Protein AF-A0AAU9JLK5-F1 (afdb_monomer_lite)

Secondary structure (DSSP, 8-state):
----------B-TTT-PBP-STT-EEE-TTS-EEEHHHHHHHEETTEEE-TTT--EEEGGG--B-HHHHHHHHHHHHHHHHHHHHHHHHHHHHHHHHHHHHHHHHHHHHHHHHHHHHHHHHHHHHHHHHHHHHHHHHHHHHHHHHHHHHHHHHHHTT-------PPPP---------TTPEEEEEEE-TTS-EEEPPHHHHHHHHHHHHTT-SEEEETTTTEEEETTTTEEEETT--EEEEEEEEESSPPEEEEEEEETTEEEEPPHHHHHHHHHHHHTT-SEEEEEETTEEEEEETTTTEEEETTEEEEEEEEE--

Organism: NCBI:txid1481888

Structure (mmCIF, N/CA/C/O backbone):
data_AF-A0AAU9JLK5-F1
#
_entry.id   AF-A0AAU9JLK5-F1
#
loop_
_atom_site.group_PDB
_atom_site.id
_atom_site.type_symbol
_atom_site.label_atom_id
_atom_site.label_alt_id
_atom_site.label_comp_id
_atom_site.label_asym_id
_atom_site.label_entity_id
_atom_site.label_seq_id
_atom_site.pdbx_PDB_ins_code
_atom_site.Cartn_x
_atom_site.Cartn_y
_atom_site.Cartn_z
_atom_site.occupancy
_atom_site.B_iso_or_equiv
_atom_site.auth_seq_id
_atom_site.auth_comp_id
_atom_site.auth_asym_id
_atom_site.auth_atom_id
_atom_site.pdbx_PDB_model_num
ATOM 1 N N . MET A 1 1 ? -56.436 10.506 23.161 1.00 41.00 1 MET A N 1
ATOM 2 C CA . MET A 1 1 ? -56.594 9.554 24.280 1.00 41.00 1 MET A CA 1
ATOM 3 C C . MET A 1 1 ? -55.456 9.847 25.229 1.00 41.00 1 MET A C 1
ATOM 5 O O . MET A 1 1 ? -54.347 9.376 25.011 1.00 41.00 1 MET A O 1
ATOM 9 N N . ASP A 1 2 ? -55.718 10.731 26.187 1.00 48.69 2 ASP A N 1
ATOM 10 C CA . ASP A 1 2 ? -54.718 11.266 27.106 1.00 48.69 2 ASP A CA 1
ATOM 11 C C . ASP A 1 2 ? -54.426 10.240 28.195 1.00 48.69 2 ASP A C 1
ATOM 13 O O . ASP A 1 2 ? -55.018 10.240 29.274 1.00 48.69 2 ASP A O 1
ATOM 17 N N . ALA A 1 3 ? -53.514 9.320 27.892 1.00 48.69 3 ALA A N 1
ATOM 18 C CA . ALA A 1 3 ? -52.874 8.516 28.912 1.00 48.69 3 ALA A CA 1
ATOM 19 C C . ALA A 1 3 ? -51.862 9.416 29.628 1.00 48.69 3 ALA A C 1
ATOM 21 O O . ALA A 1 3 ? -50.676 9.425 29.308 1.00 48.69 3 ALA A O 1
ATOM 22 N N . ASN A 1 4 ? -52.362 10.194 30.588 1.00 47.97 4 ASN A N 1
ATOM 23 C CA . ASN A 1 4 ? -51.576 10.833 31.636 1.00 47.97 4 ASN A CA 1
ATOM 24 C C . ASN A 1 4 ? -50.985 9.718 32.521 1.00 47.97 4 ASN A C 1
ATOM 26 O O . ASN A 1 4 ? -51.435 9.474 33.640 1.00 47.97 4 ASN A O 1
ATOM 30 N N . GLN A 1 5 ? -50.060 8.938 31.953 1.00 48.47 5 GLN A N 1
ATOM 31 C CA . GLN A 1 5 ? -49.241 7.991 32.689 1.00 48.47 5 GLN A CA 1
ATOM 32 C C . GLN A 1 5 ? -48.388 8.846 33.610 1.00 48.47 5 GLN A C 1
ATOM 34 O O . GLN A 1 5 ? -47.496 9.550 33.148 1.00 48.47 5 GLN A O 1
ATOM 39 N N . SER A 1 6 ? -48.734 8.850 34.898 1.00 56.66 6 SER A N 1
ATOM 40 C CA . SER A 1 6 ? -47.974 9.560 35.915 1.00 56.66 6 SER A CA 1
ATOM 41 C C . SER A 1 6 ? -46.523 9.114 35.811 1.00 56.66 6 SER A C 1
ATOM 43 O O . SER A 1 6 ? -46.202 7.963 36.117 1.00 56.66 6 SER A O 1
ATOM 45 N N . GLU A 1 7 ? -45.676 10.013 35.330 1.00 67.75 7 GLU A N 1
ATOM 46 C CA . GLU A 1 7 ? -44.242 9.820 35.226 1.00 67.75 7 GLU A CA 1
ATOM 47 C C . GLU A 1 7 ? -43.739 9.459 36.627 1.00 67.75 7 GLU A C 1
ATOM 49 O O . GLU A 1 7 ? -43.788 10.263 37.564 1.00 67.75 7 GLU A O 1
ATOM 54 N N . PHE A 1 8 ? -43.390 8.187 36.817 1.00 69.25 8 PHE A N 1
ATOM 55 C CA . PHE A 1 8 ? -42.872 7.704 38.085 1.00 69.25 8 PHE A CA 1
ATOM 56 C C . PHE A 1 8 ? -41.510 8.369 38.304 1.00 69.25 8 PHE A C 1
ATOM 58 O O . PHE A 1 8 ? -40.494 7.927 37.777 1.00 69.25 8 PHE A O 1
ATOM 65 N N . SER A 1 9 ? -41.495 9.473 39.050 1.00 79.62 9 SER A N 1
ATOM 66 C CA . SER A 1 9 ? -40.263 10.128 39.477 1.00 79.62 9 SER A CA 1
ATOM 67 C C . SER A 1 9 ? -39.732 9.401 40.717 1.00 79.62 9 SER A C 1
ATOM 69 O O . SER A 1 9 ? -40.448 9.371 41.728 1.00 79.62 9 SER A O 1
ATOM 71 N N . PRO A 1 10 ? -38.499 8.878 40.713 1.00 87.69 10 PRO A N 1
ATOM 72 C CA . PRO A 1 10 ? -37.896 8.208 41.866 1.00 87.69 10 PRO A CA 1
ATOM 73 C C . PRO A 1 10 ? -37.445 9.192 42.965 1.00 87.69 10 PRO A C 1
ATOM 75 O O . PRO A 1 10 ? -36.527 8.896 43.726 1.00 87.69 10 PRO A O 1
ATOM 78 N N . ASP A 1 11 ? -38.082 10.358 43.057 1.00 94.31 11 ASP A N 1
ATOM 79 C CA . ASP A 1 11 ? -37.671 11.466 43.911 1.00 94.31 11 ASP A CA 1
ATOM 80 C C . ASP A 1 11 ? -38.611 11.591 45.106 1.00 94.31 11 ASP A C 1
ATOM 82 O O . ASP A 1 11 ? -39.843 11.577 44.979 1.00 94.31 11 ASP A O 1
ATOM 86 N N . CYS A 1 12 ? -38.033 11.781 46.290 1.00 95.31 12 CYS A N 1
ATOM 87 C CA . CYS A 1 12 ? -38.808 12.068 47.486 1.00 95.31 12 CYS A CA 1
ATOM 88 C C . CYS A 1 12 ? -39.561 13.391 47.316 1.00 95.31 12 CYS A C 1
ATOM 90 O O . CYS A 1 12 ? -38.945 14.442 47.190 1.00 95.31 12 CYS A O 1
ATOM 92 N N . LYS A 1 13 ? -40.892 13.387 47.429 1.00 93.81 13 LYS A N 1
ATOM 93 C CA . LYS A 1 13 ? -41.720 14.601 47.254 1.00 93.81 13 LYS A CA 1
ATOM 94 C C . LYS A 1 13 ? -41.523 15.690 48.318 1.00 93.81 13 LYS A C 1
ATOM 96 O O . LYS A 1 13 ? -42.137 16.745 48.223 1.00 93.81 13 LYS A O 1
ATOM 101 N N . ILE A 1 14 ? -40.701 15.427 49.335 1.00 95.44 14 ILE A N 1
ATOM 102 C CA . ILE A 1 14 ? -40.429 16.356 50.438 1.00 95.44 14 ILE A CA 1
ATOM 103 C C . ILE A 1 14 ? -39.082 17.049 50.269 1.00 95.44 14 ILE A C 1
ATOM 105 O O . ILE A 1 14 ? -39.009 18.264 50.404 1.00 95.44 14 ILE A O 1
ATOM 109 N N . CYS A 1 15 ? -38.022 16.289 49.983 1.00 96.12 15 CYS A N 1
ATOM 110 C CA . CYS A 1 15 ? -36.680 16.846 49.804 1.00 96.12 15 CYS A CA 1
ATOM 111 C C . CYS A 1 15 ? -36.223 16.913 48.342 1.00 96.12 15 CYS A C 1
ATOM 113 O O . CYS A 1 15 ? -35.154 17.449 48.098 1.00 96.12 15 CYS A O 1
ATOM 115 N N . PHE A 1 16 ? -37.003 16.376 47.397 1.00 95.06 16 PHE A N 1
ATOM 116 C CA . PHE A 1 16 ? -36.712 16.315 45.956 1.00 95.06 16 PHE A CA 1
ATOM 117 C C . PHE A 1 16 ? -35.409 15.591 45.587 1.00 95.06 16 PHE A C 1
ATOM 119 O O . PHE A 1 16 ? -34.881 15.764 44.497 1.00 95.06 16 PHE A O 1
ATOM 126 N N . GLU A 1 17 ? -34.910 14.752 46.494 1.00 95.81 17 GLU A N 1
ATOM 127 C CA . GLU A 1 17 ? -33.727 13.920 46.272 1.00 95.81 17 GLU A CA 1
ATOM 128 C C . GLU A 1 17 ? -34.143 12.548 45.741 1.00 95.81 17 GLU A C 1
ATOM 130 O O . GLU A 1 17 ? -35.126 11.973 46.232 1.00 95.81 17 GLU A O 1
ATOM 135 N N . VAL A 1 18 ? -33.354 12.010 44.808 1.00 94.38 18 VAL A N 1
ATOM 136 C CA . VAL A 1 18 ? -33.522 10.658 44.261 1.00 94.38 18 VAL A CA 1
ATOM 137 C C . VAL A 1 18 ? -33.383 9.633 45.388 1.00 94.38 18 VAL A C 1
ATOM 139 O O . VAL A 1 18 ? -32.480 9.716 46.231 1.00 94.38 18 VAL A O 1
ATOM 142 N N . TYR A 1 19 ? -34.273 8.648 45.419 1.00 95.12 19 TYR A N 1
ATOM 143 C CA . TYR A 1 19 ? -34.170 7.533 46.348 1.00 95.12 19 TYR A CA 1
ATOM 144 C C . TYR A 1 19 ? -32.884 6.731 46.103 1.00 95.12 19 TYR A C 1
ATOM 146 O O . TYR A 1 19 ? -32.516 6.401 44.977 1.00 95.12 19 TYR A O 1
ATOM 154 N N . SER A 1 20 ? -32.195 6.402 47.190 1.00 93.38 20 SER A N 1
ATOM 155 C CA . SER A 1 20 ? -30.932 5.664 47.183 1.00 93.38 20 SER A CA 1
ATOM 156 C C . SER A 1 20 ? -30.877 4.723 48.384 1.00 93.38 20 SER A C 1
ATOM 158 O O . SER A 1 20 ? -31.783 4.718 49.219 1.00 93.38 20 SER A O 1
ATOM 160 N N . ARG A 1 21 ? -29.799 3.943 48.524 1.00 91.56 21 ARG A N 1
ATOM 161 C CA . ARG A 1 21 ? -29.608 3.089 49.710 1.00 91.56 21 ARG A CA 1
ATOM 162 C C . ARG A 1 21 ? -29.596 3.895 51.013 1.00 91.56 21 ARG A C 1
ATOM 164 O O . ARG A 1 21 ? -30.192 3.459 51.993 1.00 91.56 21 ARG A O 1
ATOM 171 N N . ASP A 1 22 ? -29.023 5.097 50.985 1.00 93.12 22 ASP A N 1
ATOM 172 C CA . ASP A 1 22 ? -28.971 6.011 52.135 1.00 93.12 22 ASP A CA 1
ATOM 173 C C . ASP A 1 22 ? -30.264 6.827 52.302 1.00 93.12 22 ASP A C 1
ATOM 175 O O . ASP A 1 22 ? -30.576 7.332 53.381 1.00 93.12 22 ASP A O 1
ATOM 179 N N . ARG A 1 23 ? -31.058 6.938 51.231 1.00 95.00 23 ARG A N 1
ATOM 180 C CA . ARG A 1 23 ? -32.355 7.625 51.199 1.00 95.00 23 ARG A CA 1
ATOM 181 C C . ARG A 1 23 ? -33.481 6.654 50.857 1.00 95.00 23 ARG A C 1
ATOM 183 O O . ARG A 1 23 ? -34.314 6.949 50.009 1.00 95.00 23 ARG A O 1
ATOM 190 N N . MET A 1 24 ? -33.511 5.514 51.542 1.00 95.75 24 MET A N 1
ATOM 191 C CA . MET A 1 24 ? -34.457 4.426 51.288 1.00 95.75 24 MET A CA 1
ATOM 192 C C . MET A 1 24 ? -35.918 4.925 51.302 1.00 95.75 24 MET A C 1
ATOM 194 O O . MET A 1 24 ? -36.312 5.593 52.271 1.00 95.75 24 MET A O 1
ATOM 198 N N . PRO A 1 25 ? -36.731 4.617 50.276 1.00 96.81 25 PRO A N 1
ATOM 199 C CA . PRO A 1 25 ? -38.144 4.950 50.267 1.00 96.81 25 PRO A CA 1
ATOM 200 C C . PRO A 1 25 ? -38.888 4.109 51.304 1.00 96.81 25 PRO A C 1
ATOM 202 O O . PRO A 1 25 ? -38.650 2.912 51.469 1.00 96.81 25 PRO A O 1
ATOM 205 N N . ILE A 1 26 ? -39.822 4.738 52.002 1.00 95.88 26 ILE A N 1
ATOM 206 C CA . ILE A 1 26 ? -40.743 4.087 52.928 1.00 95.88 26 ILE A CA 1
ATOM 207 C C . ILE A 1 26 ? -42.167 4.477 52.556 1.00 95.88 26 ILE A C 1
ATOM 209 O O . ILE A 1 26 ? -42.436 5.641 52.251 1.00 95.88 26 ILE A O 1
ATOM 213 N N . THR A 1 27 ? -43.085 3.518 52.607 1.00 95.38 27 THR A N 1
ATOM 214 C CA . THR A 1 27 ? -44.496 3.758 52.290 1.00 95.38 27 THR A CA 1
ATOM 215 C C . THR A 1 27 ? -45.294 3.864 53.583 1.00 95.38 27 THR A C 1
ATOM 217 O O . THR A 1 27 ? -45.285 2.958 54.417 1.00 95.38 27 THR A O 1
ATOM 220 N N . LEU A 1 28 ? -45.959 5.001 53.773 1.00 94.75 28 LEU A N 1
ATOM 221 C CA . LEU A 1 28 ? -46.840 5.243 54.914 1.00 94.75 28 LEU A CA 1
ATOM 222 C C . LEU A 1 28 ? -48.141 4.446 54.759 1.00 94.75 28 LEU A C 1
ATOM 224 O O . LEU A 1 28 ? -48.500 4.048 53.653 1.00 94.75 28 LEU A O 1
ATOM 228 N N . ARG A 1 29 ? -48.910 4.262 55.844 1.00 94.06 29 ARG A N 1
ATOM 229 C CA . ARG A 1 29 ? -50.199 3.537 55.772 1.00 94.06 29 ARG A CA 1
ATOM 230 C C . ARG A 1 29 ? -51.201 4.176 54.814 1.00 94.06 29 ARG A C 1
ATOM 232 O O . ARG A 1 29 ? -52.064 3.486 54.289 1.00 94.06 29 ARG A O 1
ATOM 239 N N . CYS A 1 30 ? -51.073 5.479 54.594 1.00 94.19 30 CYS A N 1
ATOM 240 C CA . CYS A 1 30 ? -51.897 6.216 53.653 1.00 94.19 30 CYS A CA 1
ATOM 241 C C . CYS A 1 30 ? -51.499 6.026 52.178 1.00 94.19 30 CYS A C 1
ATOM 243 O O . CYS A 1 30 ? -52.158 6.571 51.302 1.00 94.19 30 CYS A O 1
ATOM 245 N N . GLY A 1 31 ? -50.431 5.270 51.892 1.00 92.50 31 GLY A N 1
ATOM 246 C CA . GLY A 1 31 ? -49.952 4.972 50.538 1.00 92.50 31 GLY A CA 1
ATOM 247 C C . GLY A 1 31 ? -48.893 5.940 50.004 1.00 92.50 31 GLY A C 1
ATOM 248 O O . GLY A 1 31 ? -48.232 5.633 49.019 1.00 92.50 31 GLY A O 1
ATOM 249 N N . HIS A 1 32 ? -48.672 7.079 50.664 1.00 93.75 32 HIS A N 1
ATOM 250 C CA . HIS A 1 32 ? -47.637 8.033 50.268 1.00 93.75 32 HIS A CA 1
ATOM 251 C C . HIS A 1 32 ? -46.225 7.549 50.623 1.00 93.75 32 HIS A C 1
ATOM 253 O O . HIS A 1 32 ? -45.995 7.031 51.720 1.00 93.75 32 HIS A O 1
ATOM 259 N N . THR A 1 33 ? -45.267 7.785 49.725 1.00 95.19 33 THR A N 1
ATOM 260 C CA . THR A 1 33 ? -43.856 7.430 49.925 1.00 95.19 33 THR A CA 1
ATOM 261 C C . THR A 1 33 ? -43.012 8.653 50.284 1.00 95.19 33 THR A C 1
ATOM 263 O O . THR A 1 33 ? -43.097 9.698 49.641 1.00 95.19 33 THR A O 1
ATOM 266 N N . ILE A 1 34 ? -42.153 8.519 51.296 1.00 96.25 34 ILE A N 1
ATOM 267 C CA . ILE A 1 34 ? -41.114 9.500 51.659 1.00 96.25 34 ILE A CA 1
ATOM 268 C C . ILE A 1 34 ? -39.771 8.782 51.865 1.00 96.25 34 ILE A C 1
ATOM 270 O O . ILE A 1 34 ? -39.749 7.561 51.962 1.00 96.25 34 ILE A O 1
ATOM 274 N N . CYS A 1 35 ? -38.642 9.495 51.925 1.00 97.38 35 CYS A N 1
ATOM 275 C CA . CYS A 1 35 ? -37.352 8.864 52.236 1.00 97.38 35 CYS A CA 1
ATOM 276 C C . CYS A 1 35 ? -37.136 8.718 53.753 1.00 97.38 35 CYS A C 1
ATOM 278 O O . CYS A 1 35 ? -37.714 9.461 54.555 1.00 97.38 35 CYS A O 1
ATOM 280 N N . VAL A 1 36 ? -36.263 7.788 54.153 1.00 96.94 36 VAL A N 1
ATOM 281 C CA . VAL A 1 36 ? -35.924 7.543 55.566 1.00 96.94 36 VAL A CA 1
ATOM 282 C C . VAL A 1 36 ? -35.405 8.799 56.282 1.00 96.94 36 VAL A C 1
ATOM 284 O O . VAL A 1 36 ? -35.768 9.037 57.432 1.00 96.94 36 VAL A O 1
ATOM 287 N N . VAL A 1 37 ? -34.662 9.660 55.579 1.00 97.25 37 VAL A N 1
ATOM 288 C CA . VAL A 1 37 ? -34.164 10.938 56.113 1.00 97.25 37 VAL A CA 1
ATOM 289 C C . VAL A 1 37 ? -35.327 11.874 56.463 1.00 97.25 37 VAL A C 1
ATOM 291 O O . VAL A 1 37 ? -35.399 12.381 57.580 1.00 97.25 37 VAL A O 1
ATOM 294 N N . CYS A 1 38 ? -36.298 12.049 55.560 1.00 97.12 38 CYS A N 1
ATOM 295 C CA . CYS A 1 38 ? -37.483 12.873 55.823 1.00 97.12 38 CYS A CA 1
ATOM 296 C C . CYS A 1 38 ? -38.369 12.279 56.922 1.00 97.12 38 CYS A C 1
ATOM 298 O O . CYS A 1 38 ? -38.935 13.022 57.719 1.00 97.12 38 CYS A O 1
ATOM 300 N N . LYS A 1 39 ? -38.468 10.948 57.008 1.00 96.25 39 LYS A N 1
ATOM 301 C CA . LYS A 1 39 ? -39.153 10.268 58.116 1.00 96.25 39 LYS A CA 1
ATOM 302 C C . LYS A 1 39 ? -38.528 10.621 59.459 1.00 96.25 39 LYS A C 1
ATOM 304 O O . LYS A 1 39 ? -39.252 10.925 60.401 1.00 96.25 39 LYS A O 1
ATOM 309 N N . ASP A 1 40 ? -37.201 10.593 59.546 1.00 95.56 40 ASP A N 1
ATOM 310 C CA . ASP A 1 40 ? -36.499 10.925 60.783 1.00 95.56 40 ASP A CA 1
ATOM 311 C C . ASP A 1 40 ? -36.589 12.412 61.146 1.00 95.56 40 ASP A C 1
ATOM 313 O O . ASP A 1 40 ? -36.603 12.728 62.333 1.00 95.56 40 ASP A O 1
ATOM 317 N N . MET A 1 41 ? -36.747 13.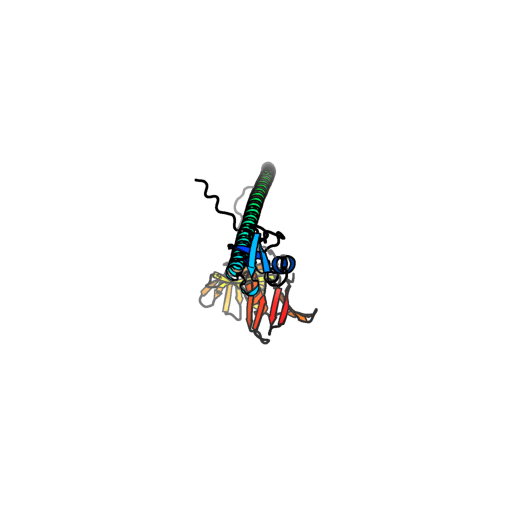303 60.163 1.00 96.06 41 MET A N 1
ATOM 318 C CA . MET A 1 41 ? -37.014 14.728 60.401 1.00 96.06 41 MET A CA 1
ATOM 319 C C . MET A 1 41 ? -38.460 15.019 60.833 1.00 96.06 41 MET A C 1
ATOM 321 O O . MET A 1 41 ? -38.695 15.945 61.603 1.00 96.06 41 MET A O 1
ATOM 325 N N . LEU A 1 42 ? -39.437 14.259 60.329 1.00 94.75 42 LEU A N 1
ATOM 326 C CA . LEU A 1 42 ? -40.869 14.524 60.531 1.00 94.75 42 LEU A CA 1
ATOM 327 C C . LEU A 1 42 ? -41.491 13.748 61.707 1.00 94.75 42 LEU A C 1
ATOM 329 O O . LEU A 1 42 ? -42.659 13.976 62.037 1.00 94.75 42 LEU A O 1
ATOM 333 N N . LYS A 1 43 ? -40.757 12.817 62.331 1.00 94.19 43 LYS A N 1
ATOM 334 C CA . LYS A 1 43 ? -41.266 12.022 63.460 1.00 94.19 43 LYS A CA 1
ATOM 335 C C . LYS A 1 43 ? -41.488 12.876 64.710 1.00 94.19 43 LYS A C 1
ATOM 337 O O . LYS A 1 43 ? -40.684 13.738 65.048 1.00 94.19 43 LYS A O 1
ATOM 342 N N . GLN A 1 44 ? -42.561 12.584 65.438 1.00 92.56 44 GLN A N 1
ATOM 343 C CA . GLN A 1 44 ? -42.881 13.195 66.728 1.00 92.56 44 GLN A CA 1
ATOM 344 C C . GLN A 1 44 ? -43.174 12.074 67.732 1.00 92.56 44 GLN A C 1
ATOM 346 O O . GLN A 1 44 ? -44.286 11.549 67.798 1.00 92.56 44 GLN A O 1
ATOM 351 N N . GLY A 1 45 ? -42.151 11.659 68.485 1.00 93.94 45 GLY A N 1
ATOM 352 C CA . GLY A 1 45 ? -42.227 10.476 69.350 1.00 93.94 45 GLY A CA 1
ATOM 353 C C . GLY A 1 45 ? -42.310 9.178 68.536 1.00 93.94 45 GLY A C 1
ATOM 354 O O . GLY A 1 45 ? -41.494 8.958 67.644 1.00 93.94 45 GLY A O 1
ATOM 355 N N . SER A 1 46 ? -43.297 8.325 68.835 1.00 92.62 46 SER A N 1
ATOM 356 C CA . SER A 1 46 ? -43.565 7.063 68.118 1.00 92.62 46 SER A CA 1
ATOM 357 C C . SER A 1 46 ? -44.474 7.216 66.890 1.00 92.62 46 SER A C 1
ATOM 359 O O . SER A 1 46 ? -44.732 6.243 66.182 1.00 92.62 46 SER A O 1
ATOM 361 N N . MET A 1 47 ? -44.958 8.430 66.617 1.00 94.62 47 MET A N 1
ATOM 362 C CA . MET A 1 47 ? -45.903 8.714 65.539 1.00 94.62 47 MET A CA 1
ATOM 363 C C . MET A 1 47 ? -45.263 9.557 64.437 1.00 94.62 47 MET A C 1
ATOM 365 O O . MET A 1 47 ? -44.473 10.468 64.689 1.00 94.62 47 MET A O 1
ATOM 369 N N . LEU A 1 48 ? -45.672 9.291 63.199 1.00 96.00 48 LEU A N 1
ATOM 370 C CA . LEU A 1 48 ? -45.313 10.071 62.022 1.00 96.00 48 LEU A CA 1
ATOM 371 C C . LEU A 1 48 ? -46.584 10.578 61.338 1.00 96.00 48 LEU A C 1
ATOM 373 O O . LEU A 1 48 ? -47.506 9.807 61.071 1.00 96.00 48 LEU A O 1
ATOM 377 N N . LYS A 1 49 ? -46.636 11.878 61.046 1.00 96.12 49 LYS A N 1
ATOM 378 C CA . LYS A 1 49 ? -47.743 12.498 60.312 1.00 96.12 49 LYS A CA 1
ATOM 379 C C . LYS A 1 49 ? -47.352 12.651 58.846 1.00 96.12 49 LYS A C 1
ATOM 381 O O . LYS A 1 49 ? -46.335 13.275 58.555 1.00 96.12 49 LYS A O 1
ATOM 386 N N . CYS A 1 50 ? -48.154 12.107 57.935 1.00 95.81 50 CYS A N 1
ATOM 387 C CA . CYS A 1 50 ? -47.904 12.247 56.507 1.00 95.81 50 CYS A CA 1
ATOM 388 C C . CYS A 1 50 ? -47.944 13.735 56.105 1.00 95.81 50 CYS A C 1
ATOM 390 O O . CYS A 1 50 ? -48.917 14.424 56.427 1.00 95.81 50 CYS A O 1
ATOM 392 N N . PRO A 1 51 ? -46.921 14.250 55.407 1.00 94.75 51 PRO A N 1
ATOM 393 C CA . PRO A 1 51 ? -46.877 15.648 54.975 1.00 94.75 51 PRO A CA 1
ATOM 394 C C . PRO A 1 51 ? -47.890 15.983 53.868 1.00 94.75 51 PRO A C 1
ATOM 396 O O . PRO A 1 51 ? -48.187 17.157 53.671 1.00 94.75 51 PRO A O 1
ATOM 399 N N . ILE A 1 52 ? -48.436 14.977 53.174 1.00 93.88 52 ILE A N 1
ATOM 400 C CA . ILE A 1 52 ? -49.344 15.166 52.033 1.00 93.88 52 ILE A CA 1
ATOM 401 C C . ILE A 1 52 ? -50.808 15.191 52.498 1.00 93.88 52 ILE A C 1
ATOM 403 O O . ILE A 1 52 ? -51.502 16.185 52.310 1.00 93.88 52 ILE A O 1
ATOM 407 N N . ASP A 1 53 ? -51.271 14.135 53.172 1.00 95.75 53 ASP A N 1
ATOM 408 C CA . ASP A 1 53 ? -52.684 13.973 53.571 1.00 95.75 53 ASP A CA 1
ATOM 409 C C . ASP A 1 53 ? -52.946 14.117 55.080 1.00 95.75 53 ASP A C 1
ATOM 411 O O . ASP A 1 53 ? -54.091 14.029 55.526 1.00 95.75 53 ASP A O 1
ATOM 415 N N . LYS A 1 54 ? -51.896 14.358 55.879 1.00 95.31 54 LYS A N 1
ATOM 416 C CA . LYS A 1 54 ? -51.953 14.548 57.338 1.00 95.31 54 LYS A CA 1
ATOM 417 C C . LYS A 1 54 ? -52.369 13.310 58.151 1.00 95.31 54 LYS A C 1
ATOM 419 O O . LYS A 1 54 ? -52.533 13.453 59.369 1.00 95.31 54 LYS A O 1
ATOM 424 N N . GLN A 1 55 ? -52.480 12.118 57.557 1.00 95.94 55 GLN A N 1
ATOM 425 C CA . GLN A 1 55 ? -52.768 10.878 58.289 1.00 95.94 55 GLN A CA 1
ATOM 426 C C . GLN A 1 55 ? -51.599 10.475 59.201 1.00 95.94 55 GLN A C 1
ATOM 428 O O . GLN A 1 55 ? -50.428 10.672 58.869 1.00 95.94 55 GLN A O 1
ATOM 433 N N . LYS A 1 56 ? -51.908 9.910 60.375 1.00 95.38 56 LYS A N 1
ATOM 434 C CA . LYS A 1 56 ? -50.904 9.449 61.348 1.00 95.38 56 LYS A CA 1
ATOM 435 C C . LYS A 1 56 ? -50.599 7.968 61.134 1.00 95.38 56 LYS A C 1
ATOM 437 O O . LYS A 1 56 ? -51.514 7.162 61.011 1.00 95.38 56 LYS A O 1
ATOM 442 N N . SER A 1 57 ? -49.319 7.616 61.123 1.00 94.00 57 SER A N 1
ATOM 443 C CA . SER A 1 57 ? -48.829 6.237 61.068 1.00 94.00 57 SER A CA 1
ATOM 444 C C . SER A 1 57 ? -47.904 5.967 62.253 1.00 94.00 57 SER A C 1
ATOM 446 O O . SER A 1 57 ? -47.077 6.812 62.596 1.00 94.00 57 SER A O 1
ATOM 448 N N . ASP A 1 58 ? -48.031 4.787 62.859 1.00 95.25 58 ASP A N 1
ATOM 449 C CA . ASP A 1 58 ? -47.072 4.295 63.851 1.00 95.25 58 ASP A CA 1
ATOM 450 C C . ASP A 1 58 ? -45.776 3.883 63.141 1.00 95.25 58 ASP A C 1
ATOM 452 O O . ASP A 1 58 ? -45.812 3.072 62.207 1.00 95.25 58 ASP A O 1
ATOM 456 N N . ILE A 1 59 ? -44.648 4.440 63.593 1.00 93.88 59 ILE A N 1
ATOM 457 C CA . ILE A 1 59 ? -43.313 4.222 63.024 1.00 93.88 59 ILE A CA 1
ATOM 458 C C . ILE A 1 59 ? -42.940 2.738 63.027 1.00 93.88 59 ILE A C 1
ATOM 460 O O . ILE A 1 59 ? -42.324 2.275 62.070 1.00 93.88 59 ILE A O 1
ATOM 464 N N . SER A 1 60 ? -43.357 1.985 64.051 1.00 93.06 60 SER A N 1
ATOM 465 C CA . SER A 1 60 ? -43.061 0.549 64.168 1.00 93.06 60 SER A CA 1
ATOM 466 C C . SER A 1 60 ? -43.656 -0.282 63.023 1.00 93.06 60 SER A C 1
ATOM 468 O O . SER A 1 60 ? -43.145 -1.349 62.688 1.00 93.06 60 SER A O 1
ATOM 470 N N . SER A 1 61 ? -44.722 0.222 62.394 1.00 91.62 61 SER A N 1
ATOM 471 C CA . SER A 1 61 ? -45.444 -0.468 61.323 1.00 91.62 61 SER A CA 1
ATOM 472 C C . SER A 1 61 ? -44.991 -0.094 59.911 1.00 91.62 61 SER A C 1
ATOM 474 O O . SER A 1 61 ? -45.463 -0.695 58.946 1.00 91.62 61 SER A O 1
ATOM 476 N N . ILE A 1 62 ? -44.092 0.885 59.770 1.00 93.75 62 ILE A N 1
ATOM 477 C CA . ILE A 1 62 ? -43.620 1.361 58.467 1.00 93.75 62 ILE A CA 1
ATOM 478 C C . ILE A 1 62 ? -42.455 0.488 58.003 1.00 93.75 62 ILE A C 1
ATOM 480 O O . ILE A 1 62 ? -41.438 0.378 58.686 1.00 93.75 62 ILE A O 1
ATOM 484 N N . LYS A 1 63 ? -42.590 -0.106 56.816 1.00 91.62 63 LYS A N 1
ATOM 485 C CA . LYS A 1 63 ? -41.544 -0.927 56.199 1.00 91.62 63 LYS A CA 1
ATOM 486 C C . LYS A 1 63 ? -40.870 -0.180 55.040 1.00 91.62 63 LYS A C 1
ATOM 488 O O . LYS A 1 63 ? -41.548 0.573 54.334 1.00 91.62 63 LYS A O 1
ATOM 493 N N . PRO A 1 64 ? -39.559 -0.384 54.823 1.00 94.06 64 PRO A N 1
ATOM 494 C CA . PRO A 1 64 ? -38.893 0.053 53.602 1.00 94.06 64 PRO A CA 1
ATOM 495 C C . PRO A 1 64 ? -39.523 -0.568 52.354 1.00 94.06 64 PRO A C 1
ATOM 497 O O . PRO A 1 64 ? -39.878 -1.747 52.348 1.00 94.06 64 PRO A O 1
ATOM 500 N N . ALA A 1 65 ? -39.646 0.230 51.297 1.00 93.25 65 ALA A N 1
ATOM 501 C CA . ALA A 1 65 ? -40.177 -0.189 50.007 1.00 93.25 65 ALA A CA 1
ATOM 502 C C . ALA A 1 65 ? -39.044 -0.727 49.116 1.00 93.25 65 ALA A C 1
ATOM 504 O O . ALA A 1 65 ? -38.616 -0.070 48.167 1.00 93.25 65 ALA A O 1
ATOM 505 N N . TYR A 1 66 ? -38.534 -1.917 49.446 1.00 92.00 66 TYR A N 1
ATOM 506 C CA . TYR A 1 66 ? -37.413 -2.543 48.732 1.00 92.00 66 TYR A CA 1
ATOM 507 C C . TYR A 1 66 ? -37.691 -2.759 47.238 1.00 92.00 66 TYR A C 1
ATOM 509 O O . TYR A 1 66 ? -36.804 -2.517 46.426 1.00 92.00 66 TYR A O 1
ATOM 517 N N . ASP A 1 67 ? -38.928 -3.101 46.866 1.00 92.00 67 ASP A N 1
ATOM 518 C CA . ASP A 1 67 ? -39.322 -3.295 45.462 1.00 92.00 67 ASP A CA 1
ATOM 519 C C . ASP A 1 67 ? -39.094 -2.030 44.621 1.00 92.00 67 ASP A C 1
ATOM 521 O O . ASP A 1 67 ? -38.663 -2.094 43.473 1.00 92.00 67 ASP A O 1
ATOM 525 N N . MET A 1 68 ? -39.316 -0.854 45.217 1.00 90.81 68 MET A N 1
ATOM 526 C CA . MET A 1 68 ? -39.074 0.428 44.559 1.00 90.81 68 MET A CA 1
ATOM 527 C C . MET A 1 68 ? -37.587 0.660 44.304 1.00 90.81 68 MET A C 1
ATOM 529 O O . MET A 1 68 ? -37.218 1.165 43.249 1.00 90.81 68 MET A O 1
ATOM 533 N N . MET A 1 69 ? -36.727 0.261 45.243 1.00 91.81 69 MET A N 1
ATOM 534 C CA . MET A 1 69 ? -35.281 0.337 45.050 1.00 91.81 69 MET A CA 1
ATOM 535 C C . MET A 1 69 ? -34.811 -0.593 43.940 1.00 91.81 69 MET A C 1
ATOM 537 O O . MET A 1 69 ? -33.996 -0.176 43.123 1.00 91.81 69 MET A O 1
ATOM 541 N N . THR A 1 70 ? -35.342 -1.815 43.874 1.00 92.69 70 THR A N 1
ATOM 542 C CA . THR A 1 70 ? -35.033 -2.747 42.784 1.00 92.69 70 THR A CA 1
ATOM 543 C C . THR A 1 70 ? -35.415 -2.150 41.431 1.00 92.69 70 THR A C 1
ATOM 545 O O . THR A 1 70 ? -34.581 -2.130 40.532 1.00 92.69 70 THR A O 1
ATOM 548 N N . LEU A 1 71 ? -36.608 -1.555 41.315 1.00 91.44 71 LEU A N 1
ATOM 549 C CA . LEU A 1 71 ? -37.049 -0.878 40.090 1.00 91.44 71 LEU A CA 1
ATOM 550 C C . LEU A 1 71 ? -36.155 0.311 39.707 1.00 91.44 71 LEU A C 1
ATOM 552 O O . LEU A 1 71 ? -35.856 0.502 38.529 1.00 91.44 71 LEU A O 1
ATOM 556 N N . ILE A 1 72 ? -35.708 1.109 40.681 1.00 90.56 72 ILE A N 1
ATOM 557 C CA . ILE A 1 72 ? -34.789 2.231 40.438 1.00 90.56 72 ILE A CA 1
ATOM 558 C C . ILE A 1 72 ? -33.432 1.724 39.947 1.00 90.56 72 ILE A C 1
ATOM 560 O O . ILE A 1 72 ? -32.898 2.251 38.971 1.00 90.56 72 ILE A O 1
ATOM 564 N N . GLU A 1 73 ? -32.878 0.700 40.598 1.00 91.12 73 GLU A N 1
ATOM 565 C CA . GLU A 1 73 ? -31.604 0.098 40.203 1.00 91.12 73 GLU A CA 1
ATOM 566 C C . GLU A 1 73 ? -31.697 -0.557 38.811 1.00 91.12 73 GLU A C 1
ATOM 568 O O . GLU A 1 73 ? -30.781 -0.402 38.002 1.00 91.12 73 GLU A O 1
ATOM 573 N N . ASP A 1 74 ? -32.800 -1.244 38.500 1.00 92.19 74 ASP A N 1
ATOM 574 C CA . ASP A 1 74 ? -33.049 -1.843 37.183 1.00 92.19 74 ASP A CA 1
ATOM 575 C C . ASP A 1 74 ? -33.184 -0.787 36.086 1.00 92.19 74 ASP A C 1
ATOM 577 O O . ASP A 1 74 ? -32.545 -0.906 35.039 1.00 92.19 74 ASP A O 1
ATOM 581 N N . ASN A 1 75 ? -33.936 0.289 36.335 1.00 90.50 75 ASN A N 1
ATOM 582 C CA . ASN A 1 75 ? -34.031 1.409 35.400 1.00 90.50 75 ASN A CA 1
ATOM 583 C C . ASN A 1 75 ? -32.674 2.088 35.192 1.00 90.50 75 ASN A C 1
ATOM 585 O O . ASN A 1 75 ? -32.324 2.419 34.060 1.00 90.50 75 ASN A O 1
ATOM 589 N N . ALA A 1 76 ? -31.878 2.265 36.250 1.00 90.38 76 ALA A N 1
ATOM 590 C CA . ALA A 1 76 ? -30.532 2.818 36.132 1.00 90.38 76 ALA A CA 1
ATOM 591 C C . ALA A 1 76 ? -29.629 1.925 35.262 1.00 90.38 76 ALA A C 1
ATOM 593 O O . ALA A 1 76 ? -28.951 2.434 34.366 1.00 90.38 76 ALA A O 1
ATOM 594 N N . ARG A 1 77 ? -29.675 0.598 35.459 1.00 94.19 77 ARG A N 1
ATOM 595 C CA . ARG A 1 77 ? -28.962 -0.377 34.616 1.00 94.19 77 ARG A CA 1
ATOM 596 C C . ARG A 1 77 ? -29.420 -0.313 33.160 1.00 94.19 77 ARG A C 1
ATOM 598 O O . ARG A 1 77 ? -28.577 -0.259 32.268 1.00 94.19 77 ARG A O 1
ATOM 605 N N . ALA A 1 78 ? -30.727 -0.273 32.912 1.00 95.12 78 ALA A N 1
ATOM 606 C CA . ALA A 1 78 ? -31.281 -0.190 31.563 1.00 95.12 78 ALA 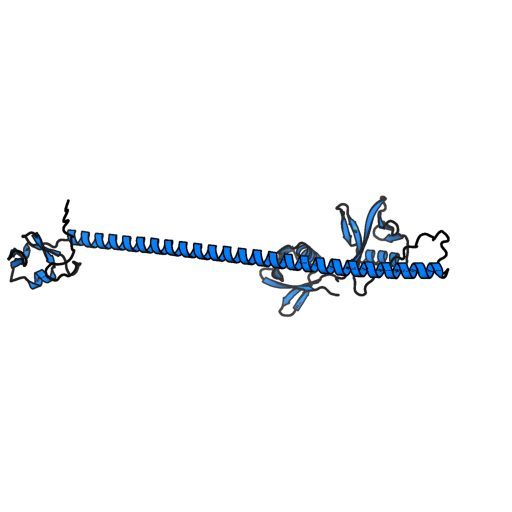A CA 1
ATOM 607 C C . ALA A 1 78 ? -30.860 1.107 30.851 1.00 95.12 78 ALA A C 1
ATOM 609 O O . ALA A 1 78 ? -30.424 1.074 29.701 1.00 95.12 78 ALA A O 1
ATOM 610 N N . MET A 1 79 ? -30.910 2.246 31.549 1.00 94.38 79 MET A N 1
ATOM 611 C CA . MET A 1 79 ? -30.462 3.535 31.013 1.00 94.38 79 MET A CA 1
ATOM 612 C C . MET A 1 79 ? -28.958 3.552 30.735 1.00 94.38 79 MET A C 1
ATOM 614 O O . MET A 1 79 ? -28.525 4.127 29.736 1.00 94.38 79 MET A O 1
ATOM 618 N N . GLN A 1 80 ? -28.154 2.909 31.583 1.00 95.62 80 GLN A N 1
ATOM 619 C CA . GLN A 1 80 ? -26.722 2.766 31.346 1.00 95.62 80 GLN A CA 1
ATOM 620 C C . GLN A 1 80 ? -26.443 1.905 30.108 1.00 95.62 80 GLN A C 1
ATOM 622 O O . GLN A 1 80 ? -25.709 2.344 29.226 1.00 95.62 80 GLN A O 1
ATOM 627 N N . GLN A 1 81 ? -27.085 0.741 29.984 1.00 96.56 81 GLN A N 1
ATOM 628 C CA . GLN A 1 81 ? -26.957 -0.120 28.803 1.00 96.56 81 GLN A CA 1
ATOM 629 C C . GLN A 1 81 ? -27.395 0.599 27.522 1.00 96.56 81 GLN A C 1
ATOM 631 O O . GLN A 1 81 ? -26.758 0.462 26.479 1.00 96.56 81 GLN A O 1
ATOM 636 N N . MET A 1 82 ? -28.459 1.404 27.592 1.00 97.38 82 MET A N 1
ATOM 637 C CA . MET A 1 82 ? -28.914 2.211 26.462 1.00 97.38 82 MET A CA 1
ATOM 638 C C . MET A 1 82 ? -27.877 3.268 26.063 1.00 97.38 82 MET A C 1
ATOM 640 O O . MET A 1 82 ? -27.625 3.448 24.873 1.00 97.38 82 MET A O 1
ATOM 644 N N . ARG A 1 83 ? -27.243 3.938 27.036 1.00 96.44 83 ARG A N 1
ATOM 645 C CA . ARG A 1 83 ? -26.152 4.893 26.777 1.00 96.44 83 ARG A CA 1
ATOM 646 C C . ARG A 1 83 ? -24.935 4.215 26.158 1.00 96.44 83 ARG A C 1
ATOM 648 O O . ARG A 1 83 ? -24.413 4.726 25.177 1.00 96.44 83 ARG A O 1
ATOM 655 N N . GLU A 1 84 ? -24.519 3.070 26.691 1.00 97.75 84 GLU A N 1
ATOM 656 C CA . GLU A 1 84 ? -23.396 2.290 26.155 1.00 97.75 84 GLU A CA 1
ATOM 657 C C . GLU A 1 84 ? -23.676 1.829 24.719 1.00 97.75 84 GLU A C 1
ATOM 659 O O . GLU A 1 84 ? -22.822 1.959 23.843 1.00 97.75 84 GLU A O 1
ATOM 664 N N . LYS A 1 85 ? -24.900 1.362 24.444 1.00 97.62 85 LYS A N 1
ATOM 665 C CA . LYS A 1 85 ? -25.325 0.986 23.092 1.00 97.62 85 LYS A CA 1
ATOM 666 C C . LYS A 1 85 ? -25.303 2.180 22.137 1.00 97.62 85 LYS A C 1
ATOM 668 O O . LYS A 1 85 ? -24.746 2.064 21.050 1.00 97.62 85 LYS A O 1
ATOM 673 N N . LEU A 1 86 ? -25.854 3.323 22.549 1.00 98.06 86 LEU A N 1
ATOM 674 C CA . LEU A 1 86 ? -25.861 4.544 21.742 1.00 98.06 86 LEU A CA 1
ATOM 675 C C . LEU A 1 86 ? -24.439 5.053 21.473 1.00 98.06 86 LEU A C 1
ATOM 677 O O . LEU A 1 86 ? -24.126 5.460 20.358 1.00 98.06 86 LEU A O 1
ATOM 681 N N . GLN A 1 87 ? -23.566 5.003 22.480 1.00 97.12 87 GLN A N 1
ATOM 682 C CA . GLN A 1 87 ? -22.166 5.377 22.329 1.00 97.12 87 GLN A CA 1
ATOM 683 C C . GLN A 1 87 ? -21.463 4.462 21.322 1.00 97.12 87 GLN A C 1
ATOM 685 O O . GLN A 1 87 ? -20.790 4.957 20.421 1.00 97.12 87 GLN A O 1
ATOM 690 N N . LYS A 1 88 ? -21.672 3.146 21.421 1.00 98.19 88 LYS A N 1
ATOM 691 C CA . LYS A 1 88 ? -21.111 2.180 20.475 1.00 98.19 88 LYS A CA 1
ATOM 692 C C . LYS A 1 88 ? -21.615 2.412 19.048 1.00 98.19 88 LYS A C 1
ATOM 694 O O . LYS A 1 88 ? -20.816 2.429 18.118 1.00 98.19 88 LYS A O 1
ATOM 699 N N . GLU A 1 89 ? -22.91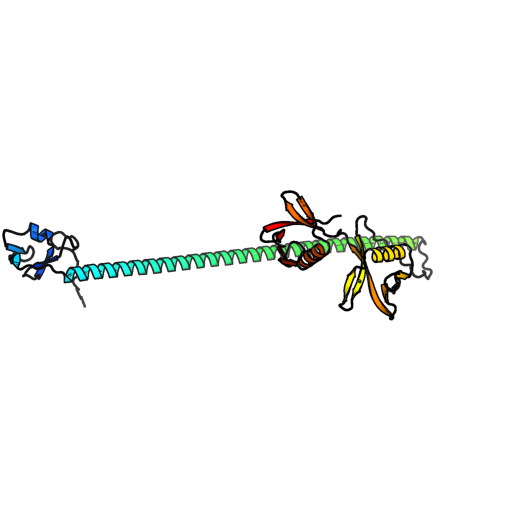5 2.644 18.863 1.00 98.19 89 GLU A N 1
ATOM 700 C CA . GLU A 1 89 ? -23.494 2.966 17.549 1.00 98.19 89 GLU A CA 1
ATOM 701 C C . GLU A 1 89 ? -22.915 4.269 16.972 1.00 98.19 89 GLU A C 1
ATOM 703 O O . GLU A 1 89 ? -22.614 4.349 15.779 1.00 98.19 89 GLU A O 1
ATOM 708 N N . MET A 1 90 ? -22.694 5.278 17.818 1.00 98.31 90 MET A N 1
ATOM 709 C CA . MET A 1 90 ? -22.057 6.535 17.426 1.00 98.31 90 MET A CA 1
ATOM 710 C C . MET A 1 90 ? -20.590 6.332 17.020 1.00 98.31 90 MET A C 1
ATOM 712 O O . MET A 1 90 ? -20.162 6.861 15.994 1.00 98.31 90 MET A O 1
ATOM 716 N N . GLU A 1 91 ? -19.824 5.546 17.778 1.00 98.25 91 GLU A N 1
ATOM 717 C CA . GLU A 1 91 ? -18.435 5.195 17.455 1.00 98.25 91 GLU A CA 1
ATOM 718 C C . GLU A 1 91 ? -18.342 4.413 16.136 1.00 98.25 91 GLU A C 1
ATOM 720 O O . GLU A 1 91 ? -17.534 4.758 15.270 1.00 98.25 91 GLU A O 1
ATOM 725 N N . GLU A 1 92 ? -19.218 3.426 15.929 1.00 98.50 92 GLU A N 1
ATOM 726 C CA . GLU A 1 92 ? -19.316 2.675 14.673 1.00 98.50 92 GLU A CA 1
ATOM 727 C C . GLU A 1 92 ? -19.686 3.586 13.491 1.00 98.50 92 GLU A C 1
ATOM 729 O O . GLU A 1 92 ? -19.116 3.459 12.403 1.00 98.50 92 GLU A O 1
ATOM 734 N N . SER A 1 93 ? -20.603 4.537 13.689 1.00 98.31 93 SER A N 1
ATOM 735 C CA . SER A 1 93 ? -20.979 5.516 12.665 1.00 98.31 93 SER A CA 1
ATOM 736 C C . SER A 1 93 ? -19.821 6.454 12.315 1.00 98.31 93 SER A C 1
ATOM 738 O O . SER A 1 93 ? -19.565 6.704 11.136 1.00 98.31 93 SER A O 1
ATOM 740 N N . MET A 1 94 ? -19.086 6.953 13.313 1.00 97.94 94 MET A N 1
ATOM 741 C CA . MET A 1 94 ? -17.910 7.798 13.082 1.00 97.94 94 MET A CA 1
ATOM 742 C C . MET A 1 94 ? -16.787 7.036 12.371 1.00 97.94 94 MET A C 1
ATOM 744 O O . MET A 1 94 ? -16.149 7.585 11.473 1.00 97.94 94 MET A O 1
ATOM 748 N N . ALA A 1 95 ? -16.557 5.769 12.727 1.00 98.50 95 ALA A N 1
ATOM 749 C CA . ALA A 1 95 ? -15.567 4.925 12.063 1.00 98.50 95 ALA A CA 1
ATOM 750 C C . ALA A 1 95 ? -15.912 4.705 10.580 1.00 98.50 95 ALA A C 1
ATOM 752 O O . ALA A 1 95 ? -15.041 4.842 9.721 1.00 98.50 95 ALA A O 1
ATOM 753 N N . LYS A 1 96 ? -17.189 4.446 10.261 1.00 98.38 96 LYS A N 1
ATOM 754 C CA . LYS A 1 96 ? -17.660 4.339 8.870 1.00 98.38 96 LYS A CA 1
ATOM 755 C C . LYS A 1 96 ? -17.438 5.630 8.084 1.00 98.38 96 LYS A C 1
ATOM 757 O O . LYS A 1 96 ? -16.991 5.565 6.941 1.00 98.38 96 LYS A O 1
ATOM 762 N N . LEU A 1 97 ? -17.698 6.788 8.696 1.00 98.12 97 LEU A N 1
ATOM 763 C CA . LEU A 1 97 ? -17.486 8.086 8.050 1.00 98.12 97 LEU A CA 1
ATOM 764 C C . LEU A 1 97 ? -16.005 8.314 7.704 1.00 98.12 97 LEU A C 1
ATOM 766 O O . LEU A 1 97 ? -15.694 8.732 6.593 1.00 98.12 97 LEU A 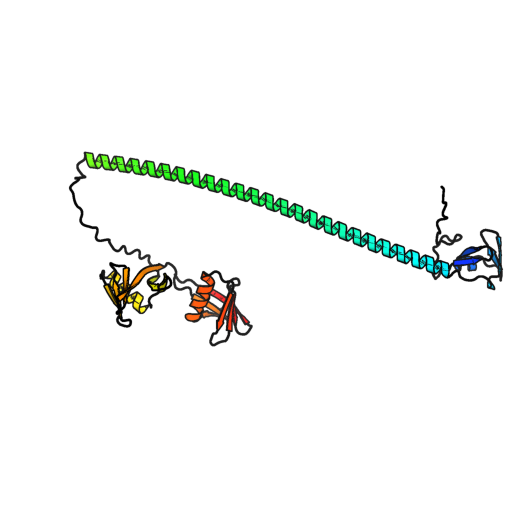O 1
ATOM 770 N N . ARG A 1 98 ? -15.090 7.971 8.623 1.00 98.44 98 ARG A N 1
ATOM 771 C CA . ARG A 1 98 ? -13.636 8.081 8.402 1.00 98.44 98 ARG A CA 1
ATOM 772 C C . ARG A 1 98 ? -13.158 7.209 7.245 1.00 98.44 98 ARG A C 1
ATOM 774 O O . ARG A 1 98 ? -12.435 7.695 6.382 1.00 98.44 98 ARG A O 1
ATOM 781 N N . ILE A 1 99 ? -13.605 5.953 7.195 1.00 98.06 99 ILE A N 1
ATOM 782 C CA . ILE A 1 99 ? -13.271 5.037 6.093 1.00 98.06 99 ILE A CA 1
ATOM 783 C C . ILE A 1 99 ? -13.774 5.604 4.758 1.00 98.06 99 ILE A C 1
ATOM 785 O O . ILE A 1 99 ? -13.054 5.574 3.764 1.00 98.06 99 ILE A O 1
ATOM 789 N N . GLN A 1 100 ? -14.984 6.168 4.731 1.00 97.44 100 GLN A N 1
ATOM 790 C CA . GLN A 1 100 ? -15.543 6.771 3.521 1.00 97.44 100 GLN A CA 1
ATOM 791 C C . GLN A 1 100 ? -14.755 8.012 3.064 1.00 97.44 100 GLN A C 1
ATOM 793 O O . GLN A 1 100 ? -14.563 8.216 1.866 1.00 97.44 100 GLN A O 1
ATOM 798 N N . GLU A 1 101 ? -14.292 8.850 3.993 1.00 98.50 101 GLU A N 1
ATOM 799 C CA . GLU A 1 101 ? -13.435 9.997 3.672 1.00 98.50 101 GLU A CA 1
ATOM 800 C C . GLU A 1 101 ? -12.066 9.568 3.132 1.00 98.50 101 GLU A C 1
ATOM 802 O O . GLU A 1 101 ? -11.575 10.163 2.173 1.00 98.50 101 GLU A O 1
ATOM 807 N N . GLU A 1 102 ? -11.454 8.532 3.708 1.00 98.38 102 GLU A N 1
ATOM 808 C CA . GLU A 1 102 ? -10.184 7.980 3.221 1.00 98.38 102 GLU A CA 1
ATOM 809 C C . GLU A 1 102 ? -10.319 7.382 1.818 1.00 98.38 102 GLU A C 1
ATOM 811 O O . GLU A 1 102 ? -9.465 7.629 0.968 1.00 98.38 102 GLU A O 1
ATOM 816 N N . GLN A 1 103 ? -11.416 6.670 1.543 1.00 97.38 103 GLN A N 1
ATOM 817 C CA . GLN A 1 103 ? -11.711 6.143 0.208 1.00 97.38 103 GLN A CA 1
ATOM 818 C C . GLN A 1 103 ? -11.830 7.261 -0.831 1.00 97.38 103 GLN A C 1
ATOM 820 O O . GLN A 1 103 ? -11.183 7.192 -1.871 1.00 97.38 103 GLN A O 1
ATOM 825 N N . LYS A 1 104 ? -12.565 8.338 -0.522 1.00 98.31 104 LYS A N 1
ATOM 826 C CA . LYS A 1 104 ? -12.682 9.497 -1.422 1.00 98.31 104 LYS A CA 1
ATOM 827 C C . LYS A 1 104 ? -11.334 10.163 -1.699 1.00 98.31 104 LYS A C 1
ATOM 829 O O . LYS A 1 104 ? -11.056 10.526 -2.837 1.00 98.31 104 LYS A O 1
ATOM 834 N N . LYS A 1 105 ? -10.482 10.304 -0.677 1.00 98.38 105 LYS A N 1
ATOM 835 C CA . LYS A 1 105 ? -9.125 10.851 -0.849 1.00 98.38 105 LYS A CA 1
ATOM 836 C C . LYS A 1 105 ? -8.259 9.952 -1.726 1.00 98.38 105 LYS A C 1
ATOM 838 O O . LYS A 1 105 ? -7.469 10.456 -2.518 1.00 98.38 105 LYS A O 1
ATOM 843 N N . LEU A 1 106 ? -8.389 8.633 -1.587 1.00 98.25 106 LEU A N 1
ATOM 844 C CA . LEU A 1 106 ? -7.645 7.686 -2.411 1.00 98.25 106 LEU A CA 1
ATOM 845 C C . LEU A 1 106 ? -8.077 7.768 -3.882 1.00 98.25 106 LEU A C 1
ATOM 847 O O . LEU A 1 106 ? -7.215 7.852 -4.752 1.00 98.25 106 LEU A O 1
ATOM 851 N N . GLU A 1 107 ? -9.384 7.824 -4.143 1.00 98.38 107 GLU A N 1
ATOM 852 C CA . GLU A 1 107 ? -9.941 8.014 -5.490 1.00 98.38 107 GLU A CA 1
ATOM 853 C C . GLU A 1 107 ? -9.463 9.333 -6.126 1.00 98.38 107 GLU A C 1
ATOM 855 O O . GLU A 1 107 ? -9.057 9.353 -7.288 1.00 98.38 107 GLU A O 1
ATOM 860 N N . GLU A 1 108 ? -9.431 10.428 -5.358 1.00 98.56 108 GLU A N 1
ATOM 861 C CA . GLU A 1 108 ? -8.911 11.721 -5.821 1.00 98.56 108 GLU A CA 1
ATOM 862 C C . GLU A 1 108 ? -7.415 11.647 -6.181 1.00 98.56 108 GLU A C 1
ATOM 864 O O . GLU A 1 108 ? -6.995 12.145 -7.229 1.00 98.56 108 GLU A O 1
ATOM 869 N N . ILE A 1 109 ? -6.604 10.973 -5.358 1.00 98.00 109 ILE A N 1
ATOM 870 C CA . ILE A 1 109 ? -5.172 10.765 -5.627 1.00 98.00 109 ILE A CA 1
ATOM 871 C C . ILE A 1 109 ? -4.958 9.927 -6.894 1.00 98.00 109 ILE A C 1
ATOM 873 O O . ILE A 1 109 ? -4.046 10.215 -7.674 1.00 98.00 109 ILE A O 1
ATOM 877 N N . GLU A 1 110 ? -5.756 8.882 -7.108 1.00 98.38 110 GLU A N 1
ATOM 878 C CA . GLU A 1 110 ? -5.664 8.047 -8.310 1.00 98.38 110 GLU A CA 1
ATOM 879 C C . GLU A 1 110 ? -6.014 8.826 -9.580 1.00 98.38 110 GLU A C 1
ATOM 881 O O . GLU A 1 110 ? -5.318 8.694 -10.592 1.00 98.38 110 GLU A O 1
ATOM 886 N N . GLU A 1 111 ? -7.027 9.689 -9.524 1.00 98.62 111 GLU A N 1
ATOM 887 C CA . GLU A 1 111 ? -7.395 10.541 -10.653 1.00 98.62 111 GLU A CA 1
ATOM 888 C C . GLU A 1 111 ? -6.293 11.563 -10.975 1.00 98.62 111 GLU A C 1
ATOM 890 O O . GLU A 1 111 ? -5.915 11.717 -12.139 1.00 98.62 111 GLU A O 1
ATOM 895 N N . ILE A 1 112 ? -5.690 12.193 -9.959 1.00 97.94 112 ILE A N 1
ATOM 896 C CA . ILE A 1 112 ? -4.541 13.094 -10.154 1.00 97.94 112 ILE A CA 1
ATOM 897 C C . ILE A 1 112 ? -3.382 12.348 -10.828 1.00 97.94 112 ILE A C 1
ATOM 899 O O . ILE A 1 112 ? -2.838 12.827 -11.826 1.00 97.94 112 ILE A O 1
ATOM 903 N N . LYS A 1 113 ? -3.042 11.143 -10.351 1.00 98.25 113 LYS A N 1
ATOM 904 C CA . LYS A 1 113 ? -1.983 10.317 -10.955 1.00 98.25 113 LYS A CA 1
ATOM 905 C C . LYS A 1 113 ? -2.276 9.979 -12.413 1.00 98.25 113 LYS A C 1
ATOM 907 O O . LYS A 1 113 ? -1.384 10.086 -13.253 1.00 98.25 113 LYS A O 1
ATOM 912 N N . ARG A 1 114 ? -3.521 9.615 -12.740 1.00 98.38 114 ARG A N 1
ATOM 913 C CA . ARG A 1 114 ? -3.937 9.331 -14.121 1.00 98.38 114 ARG A CA 1
ATOM 914 C C . ARG A 1 114 ? -3.773 10.561 -15.017 1.00 98.38 114 ARG A C 1
ATOM 916 O O . ARG A 1 114 ? -3.307 10.435 -16.151 1.00 98.38 114 ARG A O 1
ATOM 923 N N . GLN A 1 115 ? -4.125 11.747 -14.524 1.00 98.25 115 GLN A N 1
ATOM 924 C CA . GLN A 1 115 ? -3.955 12.995 -15.269 1.00 98.25 115 GLN A CA 1
ATOM 925 C C . GLN A 1 115 ? -2.479 13.348 -15.483 1.00 98.25 115 GLN A C 1
ATOM 927 O O . GLN A 1 115 ? -2.106 13.786 -16.573 1.00 98.25 115 GLN A O 1
ATOM 932 N N . GLU A 1 116 ? -1.627 13.151 -14.477 1.00 98.44 116 GLU A N 1
ATOM 933 C CA . GLU A 1 116 ? -0.183 13.376 -14.591 1.00 98.44 116 GLU A CA 1
ATOM 934 C C . GLU A 1 116 ? 0.480 12.399 -15.564 1.00 98.44 116 GLU A C 1
ATOM 936 O O . GLU A 1 116 ? 1.250 12.824 -16.427 1.00 98.44 116 GLU A O 1
ATOM 941 N N . GLU A 1 117 ? 0.134 11.113 -15.501 1.00 98.31 117 GLU A N 1
ATOM 942 C CA . GLU A 1 117 ? 0.638 10.105 -16.434 1.00 98.31 117 GLU A CA 1
ATOM 943 C C . GLU A 1 117 ? 0.218 10.423 -17.877 1.00 98.31 117 GLU A C 1
ATOM 945 O O . GLU A 1 117 ? 1.038 10.369 -18.799 1.00 98.31 117 GLU A O 1
ATOM 950 N N . ALA A 1 118 ? -1.039 10.832 -18.084 1.00 98.38 118 ALA A N 1
ATOM 951 C CA . ALA A 1 118 ? -1.527 11.256 -19.392 1.00 98.38 118 ALA A CA 1
ATOM 952 C C . ALA A 1 118 ? -0.768 12.485 -19.922 1.00 98.38 118 ALA A C 1
ATOM 954 O O . ALA A 1 118 ? -0.371 12.502 -21.092 1.00 98.38 118 ALA A O 1
ATOM 955 N N . LYS A 1 119 ? -0.509 13.485 -19.066 1.00 98.50 119 LYS A N 1
ATOM 956 C CA . LYS A 1 119 ? 0.297 14.668 -19.416 1.00 98.50 119 LYS A CA 1
ATOM 957 C C . LYS A 1 119 ? 1.730 14.286 -19.780 1.00 98.50 119 LYS A C 1
ATOM 959 O O . LYS A 1 119 ? 2.225 14.731 -20.814 1.00 98.50 119 LYS A O 1
ATOM 964 N N . LEU A 1 120 ? 2.376 13.431 -18.987 1.00 98.38 120 LEU A N 1
ATOM 965 C CA . LEU A 1 120 ? 3.745 12.978 -19.240 1.00 98.38 120 LEU A CA 1
ATOM 966 C C . LEU A 1 120 ? 3.842 12.198 -20.556 1.00 98.38 120 LEU A C 1
ATOM 968 O O . LEU A 1 120 ? 4.753 12.419 -21.355 1.00 98.38 120 LEU A O 1
ATOM 972 N N . LYS A 1 121 ? 2.870 11.321 -20.826 1.00 98.25 121 LYS A N 1
ATOM 973 C CA . LYS A 1 121 ? 2.802 10.559 -22.077 1.00 98.25 121 LYS A CA 1
ATOM 974 C C . LYS A 1 121 ? 2.596 11.466 -23.291 1.00 98.25 121 LYS A C 1
ATOM 976 O O . LYS A 1 121 ? 3.227 11.240 -24.323 1.00 98.25 121 LYS A O 1
ATOM 981 N N . ALA A 1 122 ? 1.753 12.493 -23.172 1.00 98.31 122 ALA A N 1
ATOM 982 C CA . ALA A 1 122 ? 1.552 13.484 -24.228 1.00 98.31 122 ALA A CA 1
ATOM 983 C C . ALA A 1 122 ? 2.837 14.283 -24.507 1.00 98.31 122 ALA A C 1
ATOM 985 O O . ALA A 1 122 ? 3.246 14.388 -25.663 1.00 98.31 122 ALA A O 1
ATOM 986 N N . GLN A 1 123 ? 3.523 14.752 -23.458 1.00 98.12 123 GLN A N 1
ATOM 987 C CA . GLN A 1 123 ? 4.810 15.447 -23.580 1.00 98.12 123 GLN A CA 1
ATOM 988 C C . GLN A 1 123 ? 5.885 14.567 -24.231 1.00 98.12 123 GLN A C 1
ATOM 990 O O . GLN A 1 123 ? 6.630 15.028 -25.097 1.00 98.12 123 GLN A O 1
ATOM 995 N N . LEU A 1 124 ? 5.955 13.284 -23.860 1.00 98.19 124 LEU A N 1
ATOM 996 C CA . LEU A 1 124 ? 6.901 12.344 -24.461 1.00 98.19 124 LEU A CA 1
ATOM 997 C C . LEU A 1 124 ? 6.610 12.128 -25.952 1.00 98.19 124 LEU A C 1
ATOM 999 O O . LEU A 1 124 ? 7.535 12.143 -26.763 1.00 98.19 124 LEU A O 1
ATOM 1003 N N . ALA A 1 125 ? 5.338 11.963 -26.323 1.00 98.19 125 ALA A N 1
ATOM 1004 C CA . ALA A 1 125 ? 4.934 11.801 -27.717 1.00 98.19 125 ALA A CA 1
ATOM 1005 C C . ALA A 1 125 ? 5.253 13.049 -28.560 1.00 98.19 125 ALA A C 1
ATOM 1007 O O . ALA A 1 125 ? 5.727 12.928 -29.691 1.00 98.19 125 ALA A O 1
ATOM 1008 N N . GLU A 1 126 ? 5.045 14.246 -28.008 1.00 98.38 126 GLU A N 1
ATOM 1009 C CA . GLU A 1 126 ? 5.380 15.514 -28.661 1.00 98.38 126 GLU A CA 1
ATOM 1010 C C . GLU A 1 126 ? 6.897 15.694 -28.837 1.00 98.38 126 GLU A C 1
ATOM 1012 O O . GLU A 1 126 ? 7.363 16.062 -29.922 1.00 98.38 126 GLU A O 1
ATOM 1017 N N . SER A 1 127 ? 7.681 15.349 -27.812 1.00 97.19 127 SER A N 1
ATOM 1018 C CA . SER A 1 127 ? 9.146 15.352 -27.875 1.00 97.19 127 SER A CA 1
ATOM 1019 C C . SER A 1 127 ? 9.666 14.393 -28.954 1.00 97.19 127 SER A C 1
ATOM 1021 O O . SER A 1 127 ? 10.436 14.796 -29.827 1.00 97.19 127 SER A O 1
ATOM 1023 N N . GLN A 1 128 ? 9.162 13.153 -28.981 1.00 97.31 128 GLN A N 1
ATOM 1024 C CA . GLN A 1 128 ? 9.526 12.156 -29.995 1.00 97.31 128 GLN A CA 1
ATOM 1025 C C . GLN A 1 128 ? 9.140 12.588 -31.412 1.00 97.31 128 GLN A C 1
ATOM 1027 O O . GLN A 1 128 ? 9.902 12.375 -32.356 1.00 97.31 128 GLN A O 1
ATOM 1032 N N . LYS A 1 129 ? 7.965 13.207 -31.585 1.00 98.00 129 LYS A N 1
ATOM 1033 C CA . LYS A 1 129 ? 7.541 13.753 -32.879 1.00 98.00 129 LYS A CA 1
ATOM 1034 C C . LYS A 1 129 ? 8.513 14.835 -33.354 1.00 98.00 129 LYS A C 1
ATOM 1036 O O . LYS A 1 129 ? 8.978 14.776 -34.491 1.00 98.00 129 LYS A O 1
ATOM 1041 N N . THR A 1 130 ? 8.866 15.759 -32.465 1.00 97.12 130 THR A N 1
ATOM 1042 C CA . THR A 1 130 ? 9.809 16.849 -32.748 1.00 97.12 130 THR A CA 1
ATOM 1043 C C . THR A 1 130 ? 11.196 16.313 -33.108 1.00 97.12 130 THR A C 1
ATOM 1045 O O . THR A 1 130 ? 11.819 16.768 -34.067 1.00 97.12 130 THR A O 1
ATOM 1048 N N . GLU A 1 131 ? 11.694 15.320 -32.371 1.00 97.56 131 GLU A N 1
ATOM 1049 C CA . GLU A 1 131 ? 12.981 14.677 -32.649 1.00 97.56 131 GLU A CA 1
ATOM 1050 C C . GLU A 1 131 ? 12.970 13.946 -33.997 1.00 97.56 131 GLU A C 1
ATOM 1052 O O . GLU A 1 131 ? 13.905 14.083 -34.787 1.00 97.56 131 GLU A O 1
ATOM 1057 N N . ARG A 1 132 ? 11.880 13.239 -34.314 1.00 96.50 132 ARG A N 1
ATOM 1058 C CA . ARG A 1 132 ? 11.707 12.563 -35.603 1.00 96.50 132 ARG A CA 1
ATOM 1059 C C . ARG A 1 132 ? 11.689 13.547 -36.772 1.00 96.50 132 ARG A C 1
ATOM 1061 O O . ARG A 1 132 ? 12.288 13.258 -37.806 1.00 96.50 132 ARG A O 1
ATOM 1068 N N . GLU A 1 133 ? 11.034 14.696 -36.625 1.00 97.75 133 GLU A N 1
ATOM 1069 C CA . GLU A 1 133 ? 11.024 15.758 -37.640 1.00 97.75 133 GLU A CA 1
ATOM 1070 C C . GLU A 1 133 ? 12.420 16.369 -37.840 1.00 97.75 133 GLU A C 1
ATOM 1072 O O . GLU A 1 133 ? 12.848 16.549 -38.982 1.00 97.75 133 GLU A O 1
ATOM 1077 N N . LYS A 1 134 ? 13.175 16.597 -36.755 1.00 97.62 134 LYS A N 1
ATOM 1078 C CA . LYS A 1 134 ? 14.580 17.042 -36.824 1.00 97.62 134 LYS A CA 1
ATOM 1079 C C . LYS A 1 134 ? 15.488 16.011 -37.492 1.00 97.62 134 LYS A C 1
ATOM 1081 O O . LYS A 1 134 ? 16.337 16.368 -38.304 1.00 97.62 134 LYS A O 1
ATOM 1086 N N . LEU A 1 135 ? 15.319 14.730 -37.168 1.00 97.12 135 LEU A N 1
ATOM 1087 C CA . LEU A 1 135 ? 16.100 13.657 -37.778 1.00 97.12 135 LEU A CA 1
ATOM 1088 C C . LEU A 1 135 ? 15.788 13.531 -39.273 1.00 97.12 135 LEU A C 1
ATOM 1090 O O . LEU A 1 135 ? 16.700 13.353 -40.079 1.00 97.12 135 LEU A O 1
ATOM 1094 N N . LYS A 1 136 ? 14.510 13.665 -39.644 1.00 97.50 136 LYS A N 1
ATOM 1095 C CA . LYS A 1 136 ? 14.064 13.643 -41.038 1.00 97.50 136 LYS A CA 1
ATOM 1096 C C . LYS A 1 136 ? 14.681 14.792 -41.838 1.00 97.50 136 LYS A C 1
ATOM 1098 O O . LYS A 1 136 ? 15.284 14.530 -42.874 1.00 97.50 136 LYS A O 1
ATOM 1103 N N . SER A 1 137 ? 14.608 16.026 -41.336 1.00 96.88 137 SER A N 1
ATOM 1104 C CA . SER A 1 137 ? 15.192 17.185 -42.025 1.00 96.88 137 SER A CA 1
ATOM 1105 C C . SER A 1 137 ? 16.719 17.097 -42.130 1.00 96.88 137 SER A C 1
ATOM 1107 O O . SER A 1 137 ? 17.291 17.430 -43.167 1.00 96.88 137 SER A O 1
ATOM 1109 N N . HIS A 1 138 ? 17.392 16.576 -41.098 1.00 96.81 138 HIS A N 1
ATOM 1110 C CA . HIS A 1 138 ? 18.830 16.317 -41.144 1.00 96.81 138 HIS A CA 1
ATOM 1111 C C . HIS A 1 138 ? 19.194 15.259 -42.199 1.00 96.81 138 HIS A C 1
ATOM 1113 O O . HIS A 1 138 ? 20.169 15.427 -42.933 1.00 96.81 138 HIS A O 1
ATOM 1119 N N . PHE A 1 139 ? 18.416 14.176 -42.292 1.00 96.94 139 PHE A N 1
ATOM 1120 C CA . PHE A 1 139 ? 18.628 13.126 -43.287 1.00 96.94 139 PHE A CA 1
ATOM 1121 C C . PHE A 1 139 ? 18.430 13.647 -44.715 1.00 96.94 139 PHE A C 1
ATOM 1123 O O . PHE A 1 139 ? 19.299 13.422 -45.552 1.00 96.94 139 PHE A O 1
ATOM 1130 N N . GLU A 1 140 ? 17.355 14.398 -44.970 1.00 96.56 140 GLU A N 1
ATOM 1131 C CA . GLU A 1 140 ? 17.079 15.025 -46.272 1.00 96.56 140 GLU A CA 1
ATOM 1132 C C . GLU A 1 140 ? 18.218 15.973 -46.695 1.00 96.56 140 GLU A C 1
ATOM 1134 O O . GLU A 1 140 ? 18.748 15.870 -47.804 1.00 96.56 140 GLU A O 1
ATOM 1139 N N . ALA A 1 141 ? 18.694 16.829 -45.783 1.00 96.75 141 ALA A N 1
ATOM 1140 C CA . ALA A 1 141 ? 19.823 17.721 -46.051 1.00 96.75 141 ALA A CA 1
ATOM 1141 C C . ALA A 1 141 ? 21.131 16.957 -46.336 1.00 96.75 141 ALA A C 1
ATOM 1143 O O . ALA A 1 141 ? 21.931 17.359 -47.191 1.00 96.75 141 ALA A O 1
ATOM 1144 N N . TYR A 1 142 ? 21.364 15.848 -45.627 1.00 95.50 142 TYR A N 1
ATOM 1145 C CA . TYR A 1 142 ? 22.520 14.986 -45.848 1.00 95.50 142 TYR A CA 1
ATOM 1146 C C . TYR A 1 142 ? 22.462 14.304 -47.219 1.00 95.50 142 TYR A C 1
ATOM 1148 O O . TYR A 1 142 ? 23.455 14.346 -47.952 1.00 95.50 142 TYR A O 1
ATOM 1156 N N . THR A 1 143 ? 21.317 13.717 -47.589 1.00 94.75 143 THR A N 1
ATOM 1157 C CA . THR A 1 143 ? 21.141 13.059 -48.889 1.00 94.75 143 THR A CA 1
ATOM 1158 C C . THR A 1 143 ? 21.314 14.047 -50.031 1.00 94.75 143 THR A C 1
ATOM 1160 O O . THR A 1 143 ? 22.084 13.764 -50.946 1.00 94.75 143 THR A O 1
ATOM 1163 N N . ASP A 1 144 ? 20.721 15.238 -49.940 1.00 96.50 144 ASP A N 1
ATOM 1164 C CA . ASP A 1 144 ? 20.849 16.275 -50.968 1.00 96.50 144 ASP A CA 1
ATOM 1165 C C . ASP A 1 144 ? 22.303 16.708 -51.166 1.00 96.50 144 ASP A C 1
ATOM 1167 O O . ASP A 1 144 ? 22.784 16.842 -52.296 1.00 96.50 144 ASP A O 1
ATOM 1171 N N . LYS A 1 145 ? 23.044 16.897 -50.068 1.00 96.12 145 LYS A N 1
ATOM 1172 C CA . LYS A 1 145 ? 24.474 17.223 -50.121 1.00 96.12 145 LYS A CA 1
ATOM 1173 C C . LYS A 1 145 ? 25.278 16.094 -50.769 1.00 96.12 145 LYS A C 1
ATOM 1175 O O . LYS A 1 145 ? 26.169 16.363 -51.576 1.00 96.12 145 LYS A O 1
ATOM 1180 N N . HIS A 1 146 ? 24.984 14.842 -50.424 1.00 93.12 146 HIS A N 1
ATOM 1181 C CA . HIS A 1 146 ? 25.673 13.683 -50.987 1.00 93.12 146 HIS A CA 1
ATOM 1182 C C . HIS A 1 146 ? 25.382 13.504 -52.479 1.00 93.12 146 HIS A C 1
ATOM 1184 O O . HIS A 1 146 ? 26.321 13.286 -53.245 1.00 93.12 146 HIS A O 1
ATOM 1190 N N . PHE A 1 147 ? 24.125 13.663 -52.897 1.00 94.12 147 PHE A N 1
ATOM 1191 C CA . PHE A 1 147 ? 23.722 13.621 -54.302 1.00 94.12 147 PHE A CA 1
ATOM 1192 C C . PHE A 1 147 ? 24.414 14.718 -55.114 1.00 94.12 147 PHE A C 1
ATOM 1194 O O . PHE A 1 147 ? 25.069 14.403 -56.105 1.00 94.12 147 PHE A O 1
ATOM 1201 N N . LYS A 1 148 ? 24.400 15.975 -54.648 1.00 95.19 148 LYS A N 1
ATOM 1202 C CA . LYS A 1 148 ? 25.116 17.087 -55.308 1.00 95.19 148 LYS A CA 1
ATOM 1203 C C . LYS A 1 148 ? 26.619 16.820 -55.443 1.00 95.19 148 LYS A C 1
ATOM 1205 O O . LYS A 1 148 ? 27.215 17.096 -56.484 1.00 95.19 148 LYS A O 1
ATOM 1210 N N . ASN A 1 149 ? 27.243 16.250 -54.411 1.00 93.69 149 ASN A N 1
ATOM 1211 C CA . ASN A 1 149 ? 28.654 15.860 -54.461 1.00 93.69 149 ASN A CA 1
ATOM 1212 C C . ASN A 1 149 ? 28.913 14.734 -55.472 1.00 93.69 149 ASN A C 1
ATOM 1214 O O . ASN A 1 149 ? 29.947 14.738 -56.141 1.00 93.69 149 ASN A O 1
ATOM 1218 N N . LEU A 1 150 ? 28.006 13.760 -55.568 1.00 87.94 150 LEU A N 1
ATOM 1219 C CA . LEU A 1 150 ? 28.111 12.650 -56.511 1.00 87.94 150 LEU A CA 1
ATOM 1220 C C . LEU A 1 150 ? 27.963 13.148 -57.954 1.00 87.94 150 LEU A C 1
ATOM 1222 O O . LEU A 1 150 ? 28.818 12.846 -58.782 1.00 87.94 150 LEU A O 1
ATOM 1226 N N . GLU A 1 151 ? 26.975 14.004 -58.228 1.00 89.00 151 GLU A N 1
ATOM 1227 C CA . GLU A 1 151 ? 26.803 14.665 -59.527 1.00 89.00 151 GLU A CA 1
ATOM 1228 C C . GLU A 1 151 ? 28.043 15.473 -59.932 1.00 89.00 151 GLU A C 1
ATOM 1230 O O . GLU A 1 151 ? 28.506 15.376 -61.069 1.00 89.00 151 GLU A O 1
ATOM 1235 N N . ALA A 1 152 ? 28.641 16.228 -59.003 1.00 91.56 152 ALA A N 1
ATOM 1236 C CA . ALA A 1 152 ? 29.879 16.966 -59.261 1.00 91.56 152 ALA A CA 1
ATOM 1237 C C . ALA A 1 152 ? 31.065 16.033 -59.583 1.00 91.56 152 ALA A C 1
ATOM 1239 O O . ALA A 1 152 ? 31.878 16.323 -60.467 1.00 91.56 152 ALA A O 1
ATOM 1240 N N . LYS A 1 153 ? 31.166 14.884 -58.901 1.00 85.81 153 LYS A N 1
ATOM 1241 C CA . LYS A 1 153 ? 32.185 13.859 -59.189 1.00 85.81 153 LYS A CA 1
ATOM 1242 C C . LYS A 1 153 ? 31.968 13.182 -60.543 1.00 85.81 153 LYS A C 1
ATOM 1244 O O . LYS A 1 153 ? 32.949 12.927 -61.238 1.00 85.81 153 LYS A O 1
ATOM 1249 N N . 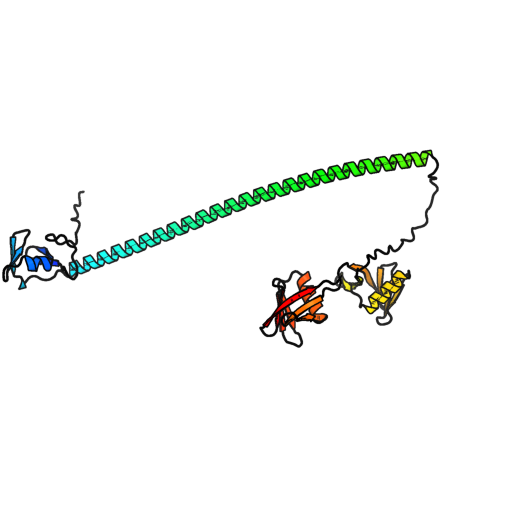MET A 1 154 ? 30.716 12.941 -60.932 1.00 78.31 154 MET A N 1
ATOM 1250 C CA . MET A 1 154 ? 30.377 12.415 -62.257 1.00 78.31 154 MET A CA 1
ATOM 1251 C C . MET A 1 154 ? 30.735 13.422 -63.356 1.00 78.31 154 MET A C 1
ATOM 1253 O O . MET A 1 154 ? 31.427 13.064 -64.303 1.00 78.31 154 MET A O 1
ATOM 1257 N N . ARG A 1 155 ? 30.372 14.704 -63.196 1.00 83.38 155 ARG A N 1
ATOM 1258 C CA . ARG A 1 155 ? 30.719 15.768 -64.161 1.00 83.38 155 ARG A CA 1
ATOM 1259 C C . ARG A 1 155 ? 32.227 15.988 -64.314 1.00 83.38 155 ARG A C 1
ATOM 1261 O O . ARG A 1 155 ? 32.669 16.397 -65.379 1.00 83.38 155 ARG A O 1
ATOM 1268 N N . SER A 1 156 ? 33.014 15.722 -63.271 1.00 87.88 156 SER A N 1
ATOM 1269 C CA . SER A 1 156 ? 34.481 15.854 -63.299 1.00 87.88 156 SER A CA 1
ATOM 1270 C C . SER A 1 156 ? 35.224 14.590 -63.755 1.00 87.88 156 SER A C 1
ATOM 1272 O O . SER A 1 156 ? 36.452 14.587 -63.735 1.00 87.88 156 SER A O 1
ATOM 1274 N N . GLY A 1 157 ? 34.519 13.519 -64.147 1.00 77.06 157 GLY A N 1
ATOM 1275 C CA . GLY A 1 157 ? 35.134 12.291 -64.673 1.00 77.06 157 GLY A CA 1
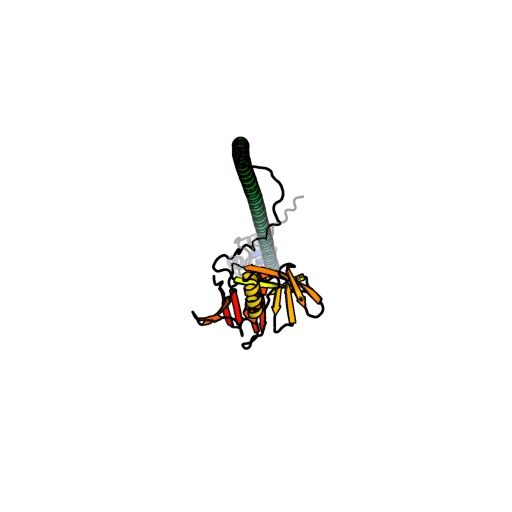ATOM 1276 C C . GLY A 1 157 ? 35.881 11.438 -63.637 1.00 77.06 157 GLY A C 1
ATOM 1277 O O . GLY A 1 157 ? 36.634 10.546 -64.009 1.00 77.06 157 GLY A O 1
ATOM 1278 N N . LYS A 1 158 ? 35.695 11.691 -62.332 1.00 76.31 158 LYS A N 1
ATOM 1279 C CA . LYS A 1 158 ? 36.392 10.966 -61.247 1.00 76.31 158 LYS A CA 1
ATOM 1280 C C . LYS A 1 158 ? 35.773 9.612 -60.888 1.00 76.31 158 LYS A C 1
ATOM 1282 O O . LYS A 1 158 ? 36.371 8.871 -60.114 1.00 76.31 158 LYS A O 1
ATOM 1287 N N . ILE A 1 159 ? 34.578 9.304 -61.387 1.00 65.44 159 ILE A N 1
ATOM 1288 C CA . ILE A 1 159 ? 33.910 8.013 -61.183 1.00 65.44 159 ILE A CA 1
ATOM 1289 C C . ILE A 1 159 ? 33.740 7.373 -62.560 1.00 65.44 159 ILE A C 1
ATOM 1291 O O . ILE A 1 159 ? 32.908 7.820 -63.345 1.00 65.44 159 ILE A O 1
ATOM 1295 N N . VAL A 1 160 ? 34.544 6.347 -62.839 1.00 47.50 160 VAL A N 1
ATOM 1296 C CA . VAL A 1 160 ? 34.398 5.460 -63.999 1.00 47.50 160 VAL A CA 1
ATOM 1297 C C . VAL A 1 160 ? 33.607 4.245 -63.518 1.00 47.50 160 VAL A C 1
ATOM 1299 O O . VAL A 1 160 ? 34.031 3.571 -62.580 1.00 47.50 160 VAL A O 1
ATOM 1302 N N . ILE A 1 161 ? 32.424 4.011 -64.086 1.00 51.44 161 ILE A N 1
ATOM 1303 C CA . ILE A 1 161 ? 31.618 2.822 -63.784 1.00 51.44 161 ILE A CA 1
ATOM 1304 C C . ILE A 1 161 ? 32.105 1.713 -64.718 1.00 51.44 161 ILE A C 1
ATOM 1306 O O . ILE A 1 161 ? 31.526 1.507 -65.778 1.00 51.44 161 ILE A O 1
ATOM 1310 N N . ASP A 1 162 ? 33.181 1.035 -64.320 1.00 43.94 162 ASP A N 1
ATOM 1311 C CA . ASP A 1 162 ? 33.629 -0.223 -64.923 1.00 43.94 162 ASP A CA 1
ATOM 1312 C C . ASP A 1 162 ? 33.548 -1.354 -63.888 1.00 43.94 162 ASP A C 1
ATOM 1314 O O . ASP A 1 162 ? 33.754 -1.154 -62.689 1.00 43.94 162 ASP A O 1
ATOM 1318 N N . GLY A 1 163 ? 33.132 -2.529 -64.361 1.00 53.84 163 GLY A N 1
ATOM 1319 C CA . GLY A 1 163 ? 32.595 -3.621 -63.556 1.00 53.84 163 GLY A CA 1
ATOM 1320 C C . GLY A 1 163 ? 33.566 -4.367 -62.631 1.00 53.84 163 GLY A C 1
ATOM 1321 O O . GLY A 1 163 ? 34.779 -4.353 -62.791 1.00 53.84 163 GLY A O 1
ATOM 1322 N N . TRP A 1 164 ? 32.934 -5.121 -61.722 1.00 42.22 164 TRP A N 1
ATOM 1323 C CA . TRP A 1 164 ? 33.471 -6.225 -60.914 1.00 42.22 164 TRP A CA 1
ATOM 1324 C C . TRP A 1 164 ? 34.505 -5.867 -59.832 1.00 42.22 164 TRP A C 1
ATOM 1326 O O . TRP A 1 164 ? 35.700 -5.752 -60.078 1.00 42.22 164 TRP A O 1
ATOM 1336 N N . ASN A 1 165 ? 34.033 -5.812 -58.581 1.00 38.16 165 ASN A N 1
ATOM 1337 C CA . ASN A 1 165 ? 34.892 -5.885 -57.401 1.00 38.16 165 ASN A CA 1
ATOM 1338 C C . ASN A 1 165 ? 34.897 -7.326 -56.852 1.00 38.16 165 ASN A C 1
ATOM 1340 O O . ASN A 1 165 ? 33.826 -7.932 -56.754 1.00 38.16 165 ASN A O 1
ATOM 1344 N N . PRO A 1 166 ? 36.067 -7.874 -56.470 1.00 45.84 166 PRO A N 1
ATOM 1345 C CA . PRO A 1 166 ? 36.176 -9.173 -55.809 1.00 45.84 166 PRO A CA 1
ATOM 1346 C C . PRO A 1 166 ? 35.403 -9.176 -54.478 1.00 45.84 166 PRO A C 1
ATOM 1348 O O . PRO A 1 166 ? 35.182 -8.107 -53.896 1.00 45.84 166 PRO A O 1
ATOM 1351 N N . PRO A 1 167 ? 34.980 -10.355 -53.977 1.00 45.97 167 PRO A N 1
ATOM 1352 C CA . PRO A 1 167 ? 34.231 -10.435 -52.733 1.00 45.97 167 PRO A CA 1
ATOM 1353 C C . PRO A 1 167 ? 35.060 -9.790 -51.616 1.00 45.97 167 PRO A C 1
ATOM 1355 O O . PRO A 1 167 ? 36.270 -10.032 -51.541 1.00 45.97 167 PRO A O 1
ATOM 1358 N N . PRO A 1 168 ? 34.449 -8.961 -50.753 1.00 44.97 168 PRO A N 1
ATOM 1359 C CA . PRO A 1 168 ? 35.180 -8.353 -49.665 1.00 44.97 168 PRO A CA 1
ATOM 1360 C C . PRO A 1 168 ? 35.704 -9.497 -48.806 1.00 44.97 168 PRO A C 1
ATOM 1362 O O . PRO A 1 168 ? 34.916 -10.255 -48.239 1.00 44.97 168 PRO A O 1
ATOM 1365 N N . GLN A 1 169 ? 37.025 -9.623 -48.688 1.00 51.72 169 GLN A N 1
ATOM 1366 C CA . GLN A 1 169 ? 37.604 -10.217 -47.493 1.00 51.72 169 GLN A CA 1
ATOM 1367 C C . GLN A 1 169 ? 37.016 -9.411 -46.338 1.00 51.72 169 GLN A C 1
ATOM 1369 O O . GLN A 1 169 ? 37.414 -8.266 -46.111 1.00 51.72 169 GLN A O 1
ATOM 1374 N N . GLN A 1 170 ? 35.976 -9.956 -45.702 1.00 51.12 170 GLN A N 1
ATOM 1375 C CA . GLN A 1 170 ? 35.365 -9.373 -44.524 1.00 51.12 170 GLN A CA 1
ATOM 1376 C C . GLN A 1 170 ? 36.499 -9.219 -43.525 1.00 51.12 170 GLN A C 1
ATOM 1378 O O . GLN A 1 170 ? 36.970 -10.200 -42.947 1.00 51.12 170 GLN A O 1
ATOM 1383 N N . ARG A 1 171 ? 36.993 -7.986 -43.378 1.00 49.78 171 ARG A N 1
ATOM 1384 C CA . ARG A 1 171 ? 37.870 -7.631 -42.274 1.00 49.78 171 ARG A CA 1
ATOM 1385 C C . ARG A 1 171 ? 37.122 -8.097 -41.037 1.00 49.78 171 ARG A C 1
ATOM 1387 O O . ARG A 1 171 ? 36.046 -7.580 -40.754 1.00 49.78 171 ARG A O 1
ATOM 1394 N N . ARG A 1 172 ? 37.653 -9.113 -40.354 1.00 61.38 172 ARG A N 1
ATOM 1395 C CA . ARG A 1 172 ? 37.220 -9.486 -39.009 1.00 61.38 172 ARG A CA 1
ATOM 1396 C C . ARG A 1 172 ? 37.491 -8.247 -38.160 1.00 61.38 172 ARG A C 1
ATOM 1398 O O . ARG A 1 172 ? 38.620 -8.012 -37.743 1.00 61.38 172 ARG A O 1
ATOM 1405 N N . GLU A 1 173 ? 36.505 -7.361 -38.059 1.00 51.38 173 GLU A N 1
ATOM 1406 C CA . GLU A 1 173 ? 36.654 -6.096 -37.356 1.00 51.38 173 GLU A CA 1
ATOM 1407 C C . GLU A 1 173 ? 36.931 -6.422 -35.889 1.00 51.38 173 GLU A C 1
ATOM 1409 O O . GLU A 1 173 ? 36.092 -6.980 -35.176 1.00 51.38 173 GLU A O 1
ATOM 1414 N N . ASN A 1 174 ? 38.150 -6.111 -35.449 1.00 53.38 174 ASN A N 1
ATOM 1415 C CA . ASN A 1 174 ? 38.534 -6.162 -34.049 1.00 53.38 174 ASN A CA 1
ATOM 1416 C C . ASN A 1 174 ? 37.763 -5.063 -33.309 1.00 53.38 174 ASN A C 1
ATOM 1418 O O . ASN A 1 174 ? 38.289 -3.990 -33.035 1.00 53.38 174 ASN A O 1
ATOM 1422 N N . PHE A 1 175 ? 36.507 -5.333 -32.952 1.00 53.59 175 PHE A N 1
ATOM 1423 C CA . PHE A 1 175 ? 35.720 -4.515 -32.026 1.00 53.59 175 PHE A CA 1
ATOM 1424 C C . PHE A 1 175 ? 36.218 -4.666 -30.580 1.00 53.59 175 PHE A C 1
ATOM 1426 O O . PHE A 1 175 ? 35.425 -4.704 -29.642 1.00 53.59 175 PHE A O 1
ATOM 1433 N N . GLU A 1 176 ? 37.524 -4.804 -30.371 1.00 63.56 176 GLU A N 1
ATOM 1434 C CA . GLU A 1 176 ? 38.113 -4.848 -29.039 1.00 63.56 176 GLU A CA 1
ATOM 1435 C C . GLU A 1 176 ? 38.108 -3.431 -28.477 1.00 63.56 176 GLU A C 1
ATOM 1437 O O . GLU A 1 176 ? 38.864 -2.565 -28.907 1.00 63.56 176 GLU A O 1
ATOM 1442 N N . ARG A 1 177 ? 37.208 -3.175 -27.528 1.00 63.38 177 ARG A N 1
ATOM 1443 C CA . ARG A 1 177 ? 37.304 -1.989 -26.680 1.00 63.38 177 ARG A CA 1
ATOM 1444 C C . ARG A 1 177 ? 38.225 -2.364 -25.522 1.00 63.38 177 ARG A C 1
ATOM 1446 O O . ARG A 1 177 ? 38.034 -3.426 -24.929 1.00 63.38 177 ARG A O 1
ATOM 1453 N N . GLY A 1 178 ? 39.229 -1.535 -25.242 1.00 68.25 178 GLY A N 1
ATOM 1454 C CA . GLY A 1 178 ? 40.150 -1.768 -24.127 1.00 68.25 178 GLY A CA 1
ATOM 1455 C C . GLY A 1 178 ? 39.382 -1.958 -22.814 1.00 68.25 178 GLY A C 1
ATOM 1456 O O . GLY A 1 178 ? 38.454 -1.199 -22.547 1.00 68.25 178 GLY A O 1
ATOM 1457 N N . GLY A 1 179 ? 39.741 -2.992 -22.047 1.00 69.50 179 GLY A N 1
ATOM 1458 C CA . GLY A 1 179 ? 39.114 -3.341 -20.762 1.00 69.50 179 GLY A CA 1
ATOM 1459 C C . GLY A 1 179 ? 38.002 -4.396 -20.825 1.00 69.50 179 GLY A C 1
ATOM 1460 O O . GLY A 1 179 ? 37.614 -4.936 -19.799 1.00 69.50 179 GLY A O 1
ATOM 1461 N N . ASN A 1 180 ? 37.498 -4.765 -22.006 1.00 79.88 180 ASN A N 1
ATOM 1462 C CA . ASN A 1 180 ? 36.442 -5.775 -22.071 1.00 79.88 180 ASN A CA 1
ATOM 1463 C C . ASN A 1 180 ? 36.977 -7.213 -21.920 1.00 79.88 180 ASN A C 1
ATOM 1465 O O . ASN A 1 180 ? 37.976 -7.587 -22.542 1.00 79.88 180 ASN A O 1
ATOM 1469 N N . ARG A 1 181 ? 36.237 -8.068 -21.199 1.00 85.00 181 ARG A N 1
ATOM 1470 C CA . ARG A 1 181 ? 36.475 -9.518 -21.186 1.00 85.00 181 ARG A CA 1
ATOM 1471 C C . ARG A 1 181 ? 35.950 -10.126 -22.484 1.00 85.00 181 ARG A C 1
ATOM 1473 O O . ARG A 1 181 ? 34.756 -10.055 -22.790 1.00 85.00 181 ARG A O 1
ATOM 1480 N N . ILE A 1 182 ? 36.848 -10.763 -23.226 1.00 89.94 182 ILE A N 1
ATOM 1481 C CA . ILE A 1 182 ? 36.502 -11.565 -24.397 1.00 89.94 182 ILE A CA 1
ATOM 1482 C C . ILE A 1 182 ? 36.424 -13.020 -23.961 1.00 89.94 182 ILE A C 1
ATOM 1484 O O . ILE A 1 182 ? 37.371 -13.548 -23.380 1.00 89.94 182 ILE A O 1
ATOM 1488 N N . TYR A 1 183 ? 35.299 -13.665 -24.250 1.00 93.25 183 TYR A N 1
ATOM 1489 C CA . TYR A 1 183 ? 35.170 -15.104 -24.086 1.00 93.25 183 TYR A CA 1
ATOM 1490 C C . TYR A 1 183 ? 34.418 -15.742 -25.243 1.00 93.25 183 TYR A C 1
ATOM 1492 O O . TYR A 1 183 ? 33.671 -15.084 -25.971 1.00 93.25 183 TYR A O 1
ATOM 1500 N N . TRP A 1 184 ? 34.626 -17.041 -25.418 1.00 95.06 184 TRP A N 1
ATOM 1501 C CA . TRP A 1 184 ? 33.933 -17.822 -26.431 1.00 95.06 184 TRP A CA 1
ATOM 1502 C C . TRP A 1 184 ? 32.851 -18.667 -25.775 1.00 95.06 184 TRP A C 1
ATOM 1504 O O . TRP A 1 184 ? 33.021 -19.161 -24.661 1.00 95.06 184 TRP A O 1
ATOM 1514 N N . ALA A 1 185 ? 31.735 -18.851 -26.472 1.00 95.50 185 ALA A N 1
ATOM 1515 C CA . ALA A 1 185 ? 30.642 -19.690 -26.004 1.00 95.50 185 ALA A CA 1
ATOM 1516 C C . ALA A 1 185 ? 30.132 -20.613 -27.110 1.00 95.50 185 ALA A C 1
ATOM 1518 O O . ALA A 1 185 ? 30.108 -20.220 -28.276 1.00 95.50 185 ALA A O 1
ATOM 1519 N N . TRP A 1 186 ? 29.674 -21.801 -26.726 1.00 96.75 186 TRP A N 1
ATOM 1520 C CA . TRP A 1 186 ? 29.046 -22.798 -27.594 1.00 96.75 186 TRP A CA 1
ATOM 1521 C C . TRP A 1 186 ? 27.580 -23.001 -27.211 1.00 96.75 186 TRP A C 1
ATOM 1523 O O . TRP A 1 186 ? 27.201 -22.821 -26.054 1.00 96.75 186 TRP A O 1
ATOM 1533 N N . GLN A 1 187 ? 26.738 -23.344 -28.179 1.00 96.50 187 GLN A N 1
ATOM 1534 C CA . GLN A 1 187 ? 25.315 -23.596 -27.972 1.00 96.50 187 GLN A CA 1
ATOM 1535 C C . GLN A 1 187 ? 25.077 -25.056 -27.571 1.00 96.50 187 GLN A C 1
ATOM 1537 O O . GLN A 1 187 ? 25.431 -25.970 -28.314 1.00 96.50 187 GLN A O 1
ATOM 1542 N N . GLY A 1 188 ? 24.483 -25.277 -26.399 1.00 93.75 188 GLY A N 1
ATOM 1543 C CA . GLY A 1 188 ? 24.072 -26.602 -25.946 1.00 93.75 188 GLY A CA 1
ATOM 1544 C C . GLY A 1 188 ? 22.795 -27.104 -26.610 1.00 93.75 188 GLY A C 1
ATOM 1545 O O . GLY A 1 188 ? 22.097 -26.360 -27.297 1.00 93.75 188 GLY A O 1
ATOM 1546 N N . ASP A 1 189 ? 22.472 -28.374 -26.358 1.00 93.50 189 ASP A N 1
ATOM 1547 C CA . ASP A 1 189 ? 21.270 -29.032 -26.895 1.00 93.50 189 ASP A CA 1
ATOM 1548 C C . ASP A 1 189 ? 19.963 -28.374 -26.392 1.00 93.50 189 ASP A C 1
ATOM 1550 O O . ASP A 1 189 ? 18.915 -28.496 -27.015 1.00 93.50 189 ASP A O 1
ATOM 1554 N N . ASP A 1 190 ? 20.035 -27.616 -25.291 1.00 89.31 190 ASP A N 1
ATOM 1555 C CA . ASP A 1 190 ? 18.955 -26.791 -24.732 1.00 89.31 190 ASP A CA 1
ATOM 1556 C C . ASP A 1 190 ? 18.812 -25.413 -25.416 1.00 89.31 190 ASP A C 1
ATOM 1558 O O . ASP A 1 190 ? 18.034 -24.567 -24.969 1.00 89.31 190 ASP A O 1
ATOM 1562 N N . GLY A 1 191 ? 19.599 -25.153 -26.463 1.00 89.75 191 GLY A N 1
ATOM 1563 C CA . GLY A 1 191 ? 19.657 -23.880 -27.174 1.00 89.75 191 GLY A CA 1
ATOM 1564 C C . GLY A 1 191 ? 20.391 -22.766 -26.420 1.00 89.75 191 GLY A C 1
ATOM 1565 O O . GLY A 1 191 ? 20.543 -21.671 -26.972 1.00 89.75 191 GLY A O 1
ATOM 1566 N N . LYS A 1 192 ? 20.871 -23.010 -25.191 1.00 86.12 192 LYS A N 1
ATOM 1567 C CA . LYS A 1 192 ? 21.563 -22.009 -24.368 1.00 86.12 192 LYS A CA 1
ATOM 1568 C C . LYS A 1 192 ? 23.055 -22.002 -24.666 1.00 86.12 192 LYS A C 1
ATOM 1570 O O . LYS A 1 192 ? 23.675 -23.043 -24.856 1.00 86.12 192 LYS A O 1
ATOM 1575 N N . PHE A 1 193 ? 23.649 -20.813 -24.654 1.00 92.19 193 PHE A N 1
ATOM 1576 C CA . PHE A 1 193 ? 25.094 -20.670 -24.807 1.00 92.19 193 PHE A CA 1
ATOM 1577 C C . PHE A 1 193 ? 25.812 -20.894 -23.476 1.00 92.19 193 PHE A C 1
ATOM 1579 O O . PHE A 1 193 ? 25.422 -20.318 -22.459 1.00 92.19 193 PHE A O 1
ATOM 1586 N N . ARG A 1 194 ? 26.875 -21.697 -23.502 1.00 90.94 194 ARG A N 1
ATOM 1587 C CA . ARG A 1 194 ? 27.754 -21.999 -22.369 1.00 90.94 194 ARG A CA 1
ATOM 1588 C C . ARG A 1 194 ? 29.169 -21.556 -22.712 1.00 90.94 194 ARG A C 1
ATOM 1590 O O . ARG A 1 194 ? 29.610 -21.712 -23.847 1.00 90.94 194 ARG A O 1
ATOM 1597 N N . GLU A 1 195 ? 29.852 -20.954 -21.751 1.00 94.38 195 GLU A N 1
ATOM 1598 C CA . GLU A 1 195 ? 31.212 -20.453 -21.941 1.00 94.38 195 GLU A CA 1
ATOM 1599 C C . GLU A 1 195 ? 32.211 -21.621 -22.075 1.00 94.38 195 GLU A C 1
ATOM 1601 O O . GLU A 1 195 ? 32.110 -22.634 -21.378 1.00 94.38 195 GLU A O 1
ATOM 1606 N N . PHE A 1 196 ? 33.169 -21.494 -22.997 1.00 94.81 196 PHE A N 1
ATOM 1607 C CA . PHE A 1 196 ? 34.341 -22.365 -23.039 1.00 94.81 196 PHE A CA 1
ATOM 1608 C C . PHE A 1 196 ? 35.239 -22.080 -21.834 1.00 94.81 196 PHE A C 1
ATOM 1610 O O . PHE A 1 196 ? 35.390 -20.928 -21.435 1.00 94.81 196 PHE A O 1
ATOM 1617 N N . SER A 1 197 ? 35.909 -23.105 -21.300 1.00 92.38 197 SER A N 1
ATOM 1618 C CA . SER A 1 197 ? 36.889 -22.917 -20.220 1.00 92.38 197 SER A CA 1
ATOM 1619 C C . SER A 1 197 ? 37.904 -21.817 -20.562 1.00 92.38 197 SER A C 1
ATOM 1621 O O . SER A 1 197 ? 38.215 -21.600 -21.735 1.00 92.38 197 SER A O 1
ATOM 1623 N N . ALA A 1 198 ? 38.465 -21.141 -19.555 1.00 89.50 198 ALA A N 1
ATOM 1624 C CA . ALA A 1 198 ? 39.410 -20.041 -19.777 1.00 89.50 198 ALA A CA 1
ATOM 1625 C C . ALA A 1 198 ? 40.588 -20.445 -20.690 1.00 89.50 198 ALA A C 1
ATOM 1627 O O . ALA A 1 198 ? 40.959 -19.698 -21.596 1.00 89.50 198 ALA A O 1
ATOM 1628 N N . GLN A 1 199 ? 41.114 -21.666 -20.515 1.00 94.00 199 GLN A N 1
ATOM 1629 C CA . GLN A 1 199 ? 42.163 -22.228 -21.371 1.00 94.00 199 GLN A CA 1
ATOM 1630 C C . GLN A 1 199 ? 41.703 -22.351 -22.835 1.00 94.00 199 GLN A C 1
ATOM 1632 O O . GLN A 1 199 ? 42.420 -21.940 -23.746 1.00 94.00 199 GLN A O 1
ATOM 1637 N N . HIS A 1 200 ? 40.508 -22.898 -23.070 1.00 95.44 200 HIS A N 1
ATOM 1638 C CA . HIS A 1 200 ? 39.946 -23.056 -24.412 1.00 95.44 200 HIS A CA 1
ATOM 1639 C C . HIS A 1 200 ? 39.624 -21.709 -25.057 1.00 95.44 200 HIS A C 1
ATOM 1641 O O . HIS A 1 200 ? 40.014 -21.474 -26.195 1.00 95.44 200 HIS A O 1
ATOM 1647 N N . THR A 1 201 ? 38.998 -20.796 -24.317 1.00 94.81 201 THR A N 1
ATOM 1648 C CA . THR A 1 201 ? 38.740 -19.419 -24.748 1.00 94.81 201 THR A CA 1
ATOM 1649 C C . THR A 1 201 ? 40.024 -18.730 -25.217 1.00 94.81 201 THR A C 1
ATOM 1651 O O . THR A 1 201 ? 40.028 -18.145 -26.298 1.00 94.81 201 THR A O 1
ATOM 1654 N N . ALA A 1 202 ? 41.128 -18.845 -24.469 1.00 93.31 202 ALA A N 1
ATOM 1655 C CA . ALA A 1 202 ? 42.412 -18.255 -24.854 1.00 93.31 202 ALA A CA 1
ATOM 1656 C C . ALA A 1 202 ? 42.982 -18.865 -26.149 1.00 93.31 202 ALA A C 1
ATOM 1658 O O . ALA A 1 202 ? 43.468 -18.135 -27.013 1.00 93.31 202 ALA A O 1
ATOM 1659 N N . MET A 1 203 ? 42.884 -20.189 -26.316 1.00 95.69 203 MET A N 1
ATOM 1660 C CA . MET A 1 203 ? 43.325 -20.879 -27.536 1.00 95.69 203 MET A CA 1
ATOM 1661 C C . MET A 1 203 ? 42.488 -20.490 -28.759 1.00 95.69 203 MET A C 1
ATOM 1663 O O . MET A 1 203 ? 43.044 -20.211 -29.823 1.00 95.69 203 MET A O 1
ATOM 1667 N N . ILE A 1 204 ? 41.159 -20.459 -28.610 1.00 96.25 204 ILE A N 1
ATOM 1668 C CA . ILE A 1 204 ? 40.231 -20.078 -29.680 1.00 96.25 204 ILE A CA 1
ATOM 1669 C C . ILE A 1 204 ? 40.479 -18.624 -30.086 1.00 96.25 204 ILE A C 1
ATOM 1671 O O . ILE A 1 204 ? 40.641 -18.339 -31.271 1.00 96.25 204 ILE A O 1
ATOM 1675 N N . GLU A 1 205 ? 40.571 -17.716 -29.114 1.00 95.38 205 GLU A N 1
ATOM 1676 C CA . GLU A 1 205 ? 40.803 -16.296 -29.372 1.00 95.38 205 GLU A CA 1
ATOM 1677 C C . GLU A 1 205 ? 42.161 -16.051 -30.036 1.00 95.38 205 GLU A C 1
ATOM 1679 O O . GLU A 1 205 ? 42.243 -15.285 -30.994 1.00 95.38 205 GLU A O 1
ATOM 1684 N N . SER A 1 206 ? 43.221 -16.731 -29.586 1.00 94.50 206 SER A N 1
ATOM 1685 C CA . SER A 1 206 ? 44.539 -16.639 -30.218 1.00 94.50 206 SER A CA 1
ATOM 1686 C C . SER A 1 206 ? 44.487 -17.081 -31.681 1.00 94.50 206 SER A C 1
ATOM 1688 O O . SER A 1 206 ? 44.991 -16.365 -32.546 1.00 94.50 206 SER A O 1
ATOM 1690 N N . ALA A 1 207 ? 43.831 -18.206 -31.978 1.00 95.81 207 ALA A N 1
ATOM 1691 C CA . ALA A 1 207 ? 43.718 -18.686 -33.348 1.00 95.81 207 ALA A CA 1
ATOM 1692 C C . ALA A 1 207 ? 42.864 -17.756 -34.230 1.00 95.81 207 ALA A C 1
ATOM 1694 O O . ALA A 1 207 ? 43.208 -17.489 -35.384 1.00 95.81 207 ALA A O 1
ATOM 1695 N N . TYR A 1 208 ? 41.783 -17.211 -33.670 1.00 93.75 208 TYR A N 1
ATOM 1696 C CA . TYR A 1 208 ? 40.925 -16.242 -34.343 1.00 93.75 208 TYR A CA 1
ATOM 1697 C C . TYR A 1 208 ? 41.688 -14.958 -34.705 1.00 93.75 208 TYR A C 1
ATOM 1699 O O . TYR A 1 208 ? 41.620 -14.517 -35.854 1.00 93.75 208 TYR A O 1
ATOM 1707 N N . LYS A 1 209 ? 42.459 -14.397 -33.758 1.00 89.56 209 LYS A N 1
ATOM 1708 C CA . LYS A 1 209 ? 43.298 -13.201 -33.963 1.00 89.56 209 LYS A CA 1
ATOM 1709 C C . LYS A 1 209 ? 44.402 -13.416 -34.994 1.00 89.56 209 LYS A C 1
ATOM 1711 O O . LYS A 1 209 ? 44.741 -12.491 -35.726 1.00 89.56 209 LYS A O 1
ATOM 1716 N N . SER A 1 210 ? 44.936 -14.631 -35.080 1.00 92.25 210 SER A N 1
ATOM 1717 C CA . SER A 1 210 ? 45.914 -15.024 -36.099 1.00 92.25 210 SER A CA 1
ATOM 1718 C C . SER A 1 210 ? 45.295 -15.306 -37.475 1.00 92.25 210 SER A C 1
ATOM 1720 O O . SER A 1 210 ? 46.015 -15.718 -38.379 1.00 92.25 210 SER A O 1
ATOM 1722 N N . ASN A 1 211 ? 43.989 -15.069 -37.659 1.00 91.12 211 ASN A N 1
ATOM 1723 C CA . ASN A 1 211 ? 43.250 -15.325 -38.898 1.00 91.12 211 ASN A CA 1
ATOM 1724 C C . ASN A 1 211 ? 43.307 -16.783 -39.374 1.00 91.12 211 ASN A C 1
ATOM 1726 O O . ASN A 1 211 ? 43.244 -17.040 -40.574 1.00 91.12 211 ASN A O 1
ATOM 1730 N N . PHE A 1 212 ? 43.385 -17.749 -38.458 1.00 93.44 212 PHE A N 1
ATOM 1731 C CA . PHE A 1 212 ? 43.136 -19.132 -38.848 1.00 93.44 212 PHE A CA 1
ATOM 1732 C C . PHE A 1 212 ? 41.659 -19.313 -39.236 1.00 93.44 212 PHE A C 1
ATOM 1734 O O . PHE A 1 212 ? 40.767 -18.619 -38.725 1.00 93.44 212 PHE A O 1
ATOM 1741 N N . ASP A 1 213 ? 41.405 -20.262 -40.137 1.00 94.88 213 ASP A N 1
ATOM 1742 C CA . ASP A 1 213 ? 40.051 -20.694 -40.509 1.00 94.88 213 ASP A CA 1
ATOM 1743 C C . ASP A 1 213 ? 39.479 -21.689 -39.501 1.00 94.88 213 ASP A C 1
ATOM 1745 O O . ASP A 1 213 ? 38.269 -21.734 -39.291 1.00 94.88 213 ASP A O 1
ATOM 1749 N N . LYS A 1 214 ? 40.353 -22.439 -38.821 1.00 96.81 214 LYS A N 1
ATOM 1750 C CA . LYS A 1 214 ? 39.977 -23.415 -37.800 1.00 96.81 214 LYS A CA 1
ATOM 1751 C C . LYS A 1 214 ? 41.061 -23.640 -36.749 1.00 96.81 214 LYS A C 1
ATOM 1753 O O . LYS A 1 214 ? 42.238 -23.403 -37.014 1.00 96.81 214 LYS A O 1
ATOM 1758 N N . THR A 1 215 ? 40.679 -24.126 -35.569 1.00 97.12 215 THR A N 1
ATOM 1759 C CA . THR A 1 215 ? 41.607 -24.520 -34.492 1.00 97.12 215 THR A CA 1
ATOM 1760 C C . THR A 1 215 ? 41.130 -25.774 -33.765 1.00 97.12 215 THR A C 1
ATOM 1762 O O . THR A 1 215 ? 39.931 -25.979 -33.604 1.00 97.12 215 THR A O 1
ATOM 1765 N N . ARG A 1 216 ? 42.052 -26.631 -33.316 1.00 96.56 216 ARG A N 1
ATOM 1766 C CA . ARG A 1 216 ? 41.733 -27.881 -32.607 1.00 96.56 216 ARG A CA 1
ATOM 1767 C C . ARG A 1 216 ? 42.088 -27.761 -31.130 1.00 96.56 216 ARG A C 1
ATOM 1769 O O . ARG A 1 216 ? 43.214 -27.390 -30.799 1.00 96.56 216 ARG A O 1
ATOM 1776 N N . LEU A 1 217 ? 41.159 -28.118 -30.242 1.00 93.75 217 LEU A N 1
ATOM 1777 C CA . LEU A 1 217 ? 41.406 -28.099 -28.799 1.00 93.75 217 LEU A CA 1
ATOM 1778 C C . LEU A 1 217 ? 41.894 -29.473 -28.324 1.00 93.75 217 LEU A C 1
ATOM 1780 O O . LEU A 1 217 ? 41.182 -30.473 -28.388 1.00 93.75 217 LEU A O 1
ATOM 1784 N N . THR A 1 218 ? 43.147 -29.524 -27.869 1.00 84.88 218 THR A N 1
ATOM 1785 C CA . THR A 1 218 ? 43.919 -30.764 -27.661 1.00 84.88 218 THR A CA 1
ATOM 1786 C C . THR A 1 218 ? 43.389 -31.683 -26.564 1.00 84.88 218 THR A C 1
ATOM 1788 O O . THR A 1 218 ? 43.623 -32.884 -26.633 1.00 84.88 218 THR A O 1
ATOM 1791 N N . LYS A 1 219 ? 42.679 -31.159 -25.559 1.00 82.75 219 LYS A N 1
ATOM 1792 C CA . LYS A 1 219 ? 42.168 -31.969 -24.437 1.00 82.75 219 LYS A CA 1
ATOM 1793 C C . LYS A 1 219 ? 40.777 -32.549 -24.673 1.00 82.75 219 LYS A C 1
ATOM 1795 O O . LYS A 1 219 ? 40.394 -33.497 -23.998 1.00 82.75 219 LYS A O 1
ATOM 1800 N N . SER A 1 220 ? 40.014 -31.968 -25.589 1.00 79.50 220 SER A N 1
ATOM 1801 C CA . SER A 1 220 ? 38.577 -32.208 -25.701 1.00 79.50 220 SER A CA 1
ATOM 1802 C C . SER A 1 220 ? 38.138 -32.727 -27.065 1.00 79.50 220 SER A C 1
ATOM 1804 O O . SER A 1 220 ? 36.954 -32.988 -27.250 1.00 79.50 220 SER A O 1
ATOM 1806 N N . ASN A 1 221 ? 39.085 -32.961 -27.982 1.00 88.62 221 ASN A N 1
ATOM 1807 C CA . ASN A 1 221 ? 38.832 -33.651 -29.246 1.00 88.62 221 ASN A CA 1
ATOM 1808 C C . ASN A 1 221 ? 37.716 -33.003 -30.089 1.00 88.62 221 ASN A C 1
ATOM 1810 O O . ASN A 1 221 ? 36.913 -33.690 -30.720 1.00 88.62 221 ASN A O 1
ATOM 1814 N N . PHE A 1 222 ? 37.668 -31.673 -30.099 1.00 93.12 222 PHE A N 1
ATOM 1815 C CA . PHE A 1 222 ? 36.792 -30.919 -30.987 1.00 93.12 222 PHE A CA 1
ATOM 1816 C C . PHE A 1 222 ? 37.568 -29.838 -31.747 1.00 93.12 222 PHE A C 1
ATOM 1818 O O . PHE A 1 222 ? 38.614 -29.346 -31.302 1.00 93.12 222 PHE A O 1
ATOM 1825 N N . GLU A 1 223 ? 37.067 -29.514 -32.936 1.00 97.06 223 GLU A N 1
ATOM 1826 C CA . GLU A 1 223 ? 37.615 -28.540 -33.877 1.00 97.06 223 GLU A CA 1
ATOM 1827 C C . GLU A 1 223 ? 36.656 -27.350 -33.990 1.00 97.06 223 GLU A C 1
ATOM 1829 O O . GLU A 1 223 ? 35.453 -27.518 -34.136 1.00 97.06 223 GLU A O 1
ATOM 1834 N N . VAL A 1 224 ? 37.177 -26.135 -33.891 1.00 97.12 224 VAL A N 1
ATOM 1835 C CA . VAL A 1 224 ? 36.415 -24.889 -33.982 1.00 97.12 224 VAL A CA 1
ATOM 1836 C C . VAL A 1 224 ? 36.643 -24.297 -35.369 1.00 97.12 224 VAL A C 1
ATOM 1838 O O . VAL A 1 224 ? 37.781 -23.981 -35.705 1.00 97.12 224 VAL A O 1
ATOM 1841 N N . ASP A 1 225 ? 35.582 -24.157 -36.161 1.00 96.75 225 ASP A N 1
ATOM 1842 C CA . ASP A 1 225 ? 35.558 -23.604 -37.520 1.00 96.75 225 ASP A CA 1
ATOM 1843 C C . ASP A 1 225 ? 35.022 -22.162 -37.491 1.00 96.75 225 ASP A C 1
ATOM 1845 O O . ASP A 1 225 ? 33.851 -21.908 -37.183 1.00 96.75 225 ASP A O 1
ATOM 1849 N N . PHE A 1 226 ? 35.891 -21.203 -37.815 1.00 94.94 226 PHE A N 1
ATOM 1850 C CA . PHE A 1 226 ? 35.594 -19.770 -37.788 1.00 94.94 226 PHE A CA 1
ATOM 1851 C C . PHE A 1 226 ? 34.860 -19.272 -39.036 1.00 94.94 226 PHE A C 1
ATOM 1853 O O . PHE A 1 226 ? 34.278 -18.189 -38.999 1.00 94.94 226 PHE A O 1
ATOM 1860 N N . ILE A 1 227 ? 34.883 -20.028 -40.137 1.00 92.06 227 ILE A N 1
ATOM 1861 C CA . ILE A 1 227 ? 34.134 -19.695 -41.356 1.00 92.06 227 ILE A CA 1
ATOM 1862 C C . ILE A 1 227 ? 32.662 -20.034 -41.132 1.00 92.06 227 ILE A C 1
ATOM 1864 O O . ILE A 1 227 ? 31.773 -19.238 -41.432 1.00 92.06 227 ILE A O 1
ATOM 1868 N N . ARG A 1 228 ? 32.406 -21.218 -40.569 1.00 93.31 228 ARG A N 1
ATOM 1869 C CA . ARG A 1 228 ? 31.053 -21.715 -40.297 1.00 93.31 228 ARG A CA 1
ATOM 1870 C C . ARG A 1 228 ? 30.486 -21.247 -38.961 1.00 93.31 228 ARG A C 1
ATOM 1872 O O . ARG A 1 228 ? 29.287 -21.406 -38.749 1.00 93.31 228 ARG A O 1
ATOM 1879 N N . TRP A 1 229 ? 31.322 -20.691 -38.083 1.00 95.81 229 TRP A N 1
ATOM 1880 C CA . TRP A 1 229 ? 30.977 -20.374 -36.694 1.00 95.81 229 TRP A CA 1
ATOM 1881 C C . TRP A 1 229 ? 30.411 -21.593 -35.958 1.00 95.81 229 TRP A C 1
ATOM 1883 O O . TRP A 1 229 ? 29.357 -21.524 -35.315 1.00 95.81 229 TRP A O 1
ATOM 1893 N N . LYS A 1 230 ? 31.140 -22.716 -36.024 1.00 97.12 230 LYS A N 1
ATOM 1894 C CA . LYS A 1 230 ? 30.754 -23.967 -35.359 1.00 97.12 230 LYS A CA 1
ATOM 1895 C C . LYS A 1 230 ? 31.909 -24.666 -34.649 1.00 97.12 230 LYS A C 1
ATOM 1897 O O . LYS A 1 230 ? 33.057 -24.576 -35.060 1.00 97.12 230 LYS A O 1
ATOM 1902 N N . GLU A 1 231 ? 31.577 -25.395 -33.597 1.00 96.31 231 GLU A N 1
ATOM 1903 C CA . GLU A 1 231 ? 32.399 -26.424 -32.965 1.00 96.31 231 GLU A CA 1
ATOM 1904 C C . GLU A 1 231 ? 31.989 -27.783 -33.544 1.00 96.31 231 GLU A C 1
ATOM 1906 O O . GLU A 1 231 ? 30.797 -28.059 -33.668 1.00 96.31 231 GLU A O 1
ATOM 1911 N N . ILE A 1 232 ? 32.961 -28.614 -33.906 1.00 96.81 232 ILE A N 1
ATOM 1912 C CA . ILE A 1 232 ? 32.789 -29.929 -34.522 1.00 96.81 232 ILE A CA 1
ATOM 1913 C C . ILE A 1 232 ? 33.444 -30.964 -33.605 1.00 96.81 232 ILE A C 1
ATOM 1915 O O . ILE A 1 232 ? 34.668 -30.995 -33.460 1.00 96.81 232 ILE A O 1
ATOM 1919 N N . GLU A 1 233 ? 32.634 -31.809 -32.976 1.00 94.62 233 GLU A N 1
ATOM 1920 C CA . GLU A 1 233 ? 33.110 -32.957 -32.197 1.00 94.62 233 GLU A CA 1
ATOM 1921 C C . GLU A 1 233 ? 33.543 -34.118 -33.115 1.00 94.62 233 GLU A C 1
ATOM 1923 O O . GLU A 1 233 ? 33.092 -34.239 -34.254 1.00 94.62 233 GLU A O 1
ATOM 1928 N N . ASN A 1 234 ? 34.372 -35.037 -32.604 1.00 90.06 234 ASN A N 1
ATOM 1929 C CA . ASN A 1 234 ? 34.829 -36.234 -33.334 1.00 90.06 234 ASN A CA 1
ATOM 1930 C C . ASN A 1 234 ? 33.706 -37.127 -33.908 1.00 90.06 234 ASN A C 1
ATOM 1932 O O . ASN A 1 234 ? 33.948 -37.912 -34.821 1.00 90.06 234 ASN A O 1
ATOM 1936 N N . ASN A 1 235 ? 32.492 -37.043 -33.366 1.00 90.81 235 ASN A N 1
ATOM 1937 C CA . ASN A 1 235 ? 31.300 -37.755 -33.841 1.00 90.81 235 ASN A CA 1
ATOM 1938 C C . ASN A 1 235 ? 30.526 -36.972 -34.926 1.00 90.81 235 ASN A C 1
ATOM 1940 O O . ASN A 1 235 ? 29.389 -37.332 -35.225 1.00 90.81 235 ASN A O 1
ATOM 1944 N N . TRP A 1 236 ? 31.113 -35.905 -35.481 1.00 90.94 236 TRP A N 1
ATOM 1945 C CA . TRP A 1 236 ? 30.487 -34.969 -36.424 1.00 90.94 236 TRP A CA 1
ATOM 1946 C C . TRP A 1 236 ? 29.304 -34.176 -35.854 1.00 90.94 236 TRP A C 1
ATOM 1948 O O . TRP A 1 236 ? 28.551 -33.561 -36.610 1.00 90.94 236 TRP A O 1
ATOM 1958 N N . LYS A 1 237 ? 29.128 -34.146 -34.527 1.00 94.88 237 LYS A N 1
ATOM 1959 C CA . LYS A 1 237 ? 28.156 -33.257 -33.889 1.00 94.88 237 LYS A CA 1
ATOM 1960 C C . LYS A 1 237 ? 28.660 -31.823 -34.009 1.00 94.88 237 LYS A C 1
ATOM 1962 O O . LYS A 1 237 ? 29.727 -31.486 -33.498 1.00 94.88 237 LYS A O 1
ATOM 1967 N N . GLU A 1 238 ? 27.878 -30.987 -34.684 1.00 97.31 238 GLU A N 1
ATOM 1968 C CA . GLU A 1 238 ? 28.176 -29.568 -34.851 1.00 97.31 238 GLU A CA 1
ATOM 1969 C C . GLU A 1 238 ? 27.379 -28.719 -33.845 1.00 97.31 238 GLU A C 1
ATOM 1971 O O . GLU A 1 238 ? 26.174 -28.919 -33.677 1.00 97.31 238 GLU A O 1
ATOM 1976 N N . ARG A 1 239 ? 28.023 -27.734 -33.211 1.00 96.94 239 ARG A N 1
ATOM 1977 C CA . ARG A 1 239 ? 27.381 -26.760 -32.310 1.00 96.94 239 ARG A CA 1
ATOM 1978 C C . ARG A 1 239 ? 27.718 -25.339 -32.724 1.00 96.94 239 ARG A C 1
ATOM 1980 O O . ARG A 1 239 ? 28.855 -25.056 -33.081 1.00 96.94 239 ARG A O 1
ATOM 1987 N N . SER A 1 240 ? 26.753 -24.426 -32.660 1.00 96.88 240 SER A N 1
ATOM 1988 C CA . SER A 1 240 ? 26.997 -23.008 -32.952 1.00 96.88 240 SER A CA 1
ATOM 1989 C C . SER A 1 240 ? 27.945 -22.407 -31.915 1.00 96.88 240 SER A C 1
ATOM 1991 O O . SER A 1 240 ? 27.742 -22.607 -30.716 1.00 96.88 240 SER A O 1
ATOM 1993 N N . ILE A 1 241 ? 28.926 -21.615 -32.349 1.00 97.12 241 ILE A N 1
ATOM 1994 C CA . ILE A 1 241 ? 29.773 -20.822 -31.446 1.00 97.12 241 ILE A CA 1
ATOM 1995 C C . ILE A 1 241 ? 29.509 -19.332 -31.629 1.00 97.12 241 ILE A C 1
ATOM 1997 O O . ILE A 1 241 ? 29.047 -18.881 -32.676 1.00 97.12 241 ILE A O 1
ATOM 2001 N N . LYS A 1 242 ? 29.857 -18.542 -30.618 1.00 95.31 242 LYS A N 1
ATOM 2002 C CA . LYS A 1 242 ? 29.926 -17.087 -30.737 1.00 95.31 242 LYS A CA 1
ATOM 2003 C C . LYS A 1 242 ? 31.085 -16.524 -29.930 1.00 95.31 242 LYS A C 1
ATOM 2005 O O . LYS A 1 242 ? 31.420 -17.035 -28.859 1.00 95.31 242 LYS A O 1
ATOM 2010 N N . ARG A 1 243 ? 31.634 -15.420 -30.428 1.00 93.88 243 ARG A N 1
ATOM 2011 C CA . ARG A 1 243 ? 32.584 -14.578 -29.704 1.00 93.88 243 ARG A CA 1
ATOM 2012 C C . ARG A 1 243 ? 31.808 -13.538 -28.909 1.00 93.88 243 ARG A C 1
ATOM 2014 O O . ARG A 1 243 ? 31.048 -12.763 -29.486 1.00 93.88 243 ARG A O 1
ATOM 2021 N N . VAL A 1 244 ? 31.979 -13.519 -27.594 1.00 90.44 244 VAL A N 1
ATOM 2022 C CA . VAL A 1 244 ? 31.304 -12.571 -26.708 1.00 90.44 244 VAL A CA 1
ATOM 2023 C C . VAL A 1 244 ? 32.310 -11.547 -26.217 1.00 90.44 244 VAL A C 1
ATOM 2025 O O . VAL A 1 244 ? 33.362 -11.886 -25.686 1.00 90.44 244 VAL A O 1
ATOM 2028 N N . ASN A 1 245 ? 31.960 -10.280 -26.394 1.00 87.25 245 ASN A N 1
ATOM 2029 C CA . ASN A 1 245 ? 32.728 -9.151 -25.906 1.00 87.25 245 ASN A CA 1
ATOM 2030 C C . ASN A 1 245 ? 31.896 -8.440 -24.832 1.00 87.25 245 ASN A C 1
ATOM 2032 O O . ASN A 1 245 ? 30.963 -7.706 -25.163 1.00 87.25 245 ASN A O 1
ATOM 2036 N N . THR A 1 246 ? 32.177 -8.714 -23.557 1.00 81.44 246 THR A N 1
ATOM 2037 C CA . THR A 1 246 ? 31.423 -8.139 -22.436 1.00 81.44 246 THR A CA 1
ATOM 2038 C C . THR A 1 246 ? 32.214 -7.024 -21.759 1.00 81.44 246 THR A C 1
ATOM 2040 O O . THR A 1 246 ? 33.404 -7.164 -21.489 1.00 81.44 246 THR A O 1
ATOM 2043 N N . LYS A 1 247 ? 31.536 -5.907 -21.472 1.00 68.38 247 LYS A N 1
ATOM 2044 C CA . LYS A 1 247 ? 32.096 -4.754 -20.740 1.00 68.38 247 LYS A CA 1
ATOM 2045 C C . LYS A 1 247 ? 32.332 -5.025 -19.252 1.00 68.38 247 LYS A C 1
ATOM 2047 O O . LYS A 1 247 ? 32.861 -4.174 -18.560 1.00 68.38 247 LYS A O 1
ATOM 2052 N N . VAL A 1 248 ? 31.838 -6.150 -18.755 1.00 60.59 248 VAL A N 1
ATOM 2053 C CA . VAL A 1 248 ? 31.679 -6.407 -17.328 1.00 60.59 248 VAL A CA 1
ATOM 2054 C C . VAL A 1 248 ? 32.738 -7.437 -16.955 1.00 60.59 248 VAL A C 1
ATOM 2056 O O . VAL A 1 248 ? 32.702 -8.555 -17.484 1.00 60.59 248 VAL A O 1
ATOM 2059 N N . GLY A 1 249 ? 33.690 -7.070 -16.091 1.00 67.06 249 GLY A N 1
ATOM 2060 C CA . GLY A 1 249 ? 34.547 -8.058 -15.439 1.00 67.06 249 GLY A CA 1
ATOM 2061 C C . GLY A 1 249 ? 33.703 -9.081 -14.684 1.00 67.06 249 GLY A C 1
ATOM 2062 O O . GLY A 1 249 ? 32.492 -8.913 -14.519 1.00 67.06 249 GLY A O 1
ATOM 2063 N N . GLN A 1 250 ? 34.308 -10.197 -14.280 1.00 73.75 250 GLN A N 1
ATOM 2064 C CA . GLN A 1 250 ? 33.558 -11.191 -13.519 1.00 73.75 250 GLN A CA 1
ATOM 2065 C C . GLN A 1 250 ? 33.003 -10.524 -12.252 1.00 73.75 250 GLN A C 1
ATOM 2067 O O . GLN A 1 250 ? 33.792 -9.959 -11.492 1.00 73.75 250 GLN A O 1
ATOM 2072 N N . PRO A 1 251 ? 31.672 -10.523 -12.051 1.00 84.88 251 PRO A N 1
ATOM 2073 C CA . PRO A 1 251 ? 31.103 -10.000 -10.826 1.00 84.88 251 PRO A CA 1
ATOM 2074 C C . PRO A 1 251 ? 31.657 -10.830 -9.677 1.00 84.88 251 PRO A C 1
ATOM 2076 O O . PRO A 1 251 ? 31.556 -12.056 -9.684 1.00 84.88 251 PRO A O 1
ATOM 2079 N N . GLN A 1 252 ? 32.283 -10.154 -8.727 1.00 93.00 252 GLN A N 1
ATOM 2080 C CA . GLN A 1 252 ? 32.735 -10.767 -7.498 1.00 93.00 252 GLN A CA 1
ATOM 2081 C C . GLN A 1 252 ? 31.708 -10.475 -6.420 1.00 93.00 252 GLN A C 1
ATOM 2083 O O . GLN A 1 252 ? 31.209 -9.356 -6.298 1.00 93.00 252 GLN A O 1
ATOM 2088 N N . TRP A 1 253 ? 31.383 -11.507 -5.655 1.00 95.69 253 TRP A N 1
ATOM 2089 C CA . TRP A 1 253 ? 30.569 -11.371 -4.464 1.00 95.69 253 TRP A CA 1
ATOM 2090 C C . TRP A 1 253 ? 31.473 -11.554 -3.255 1.00 95.69 253 TRP A C 1
ATOM 2092 O O . TRP A 1 253 ? 32.258 -12.503 -3.190 1.00 95.69 253 TRP A O 1
ATOM 2102 N N . SER A 1 254 ? 31.357 -10.646 -2.298 1.00 96.88 254 SER A N 1
ATOM 2103 C CA . SER A 1 254 ? 32.093 -10.691 -1.040 1.00 96.88 254 SER A CA 1
ATOM 2104 C C . SER A 1 254 ? 31.141 -10.531 0.139 1.00 96.88 254 SER A C 1
ATOM 2106 O O . SER A 1 254 ? 30.058 -9.958 0.011 1.00 96.88 254 SER A O 1
ATOM 2108 N N . LEU A 1 255 ? 31.532 -11.073 1.291 1.00 97.06 255 LEU A N 1
ATOM 2109 C CA . LEU A 1 255 ? 30.783 -11.012 2.541 1.00 97.06 255 LEU A CA 1
ATOM 2110 C C . LEU A 1 255 ? 31.639 -10.380 3.641 1.00 97.06 255 LEU A C 1
ATOM 2112 O O . LEU A 1 255 ? 32.837 -10.651 3.747 1.00 97.06 255 LEU A O 1
ATOM 2116 N N . MET A 1 256 ? 31.043 -9.530 4.470 1.00 97.25 256 MET A N 1
ATOM 2117 C CA . MET A 1 256 ? 31.770 -8.833 5.531 1.00 97.25 256 MET A CA 1
ATOM 2118 C C . MET A 1 256 ? 31.748 -9.652 6.828 1.00 97.25 256 MET A C 1
ATOM 2120 O O . MET A 1 256 ? 30.852 -9.478 7.650 1.00 97.25 256 MET A O 1
ATOM 2124 N N . LYS A 1 257 ? 32.729 -10.549 7.024 1.00 92.75 257 LYS A N 1
ATOM 2125 C CA . LYS A 1 257 ? 32.806 -11.422 8.221 1.00 92.75 257 LYS A CA 1
ATOM 2126 C C . LYS A 1 257 ? 33.083 -10.650 9.509 1.00 92.75 257 LYS A C 1
ATOM 2128 O O . LYS A 1 257 ? 32.525 -10.968 10.552 1.00 92.75 257 LYS A O 1
ATOM 2133 N N . ASN A 1 258 ? 33.947 -9.642 9.423 1.00 91.56 258 ASN A N 1
ATOM 2134 C CA . ASN A 1 258 ? 34.290 -8.742 10.520 1.00 91.56 258 ASN A CA 1
ATOM 2135 C C . ASN A 1 258 ? 34.134 -7.296 10.039 1.00 91.56 258 ASN A C 1
ATOM 2137 O O . ASN A 1 258 ? 34.291 -7.057 8.839 1.00 91.56 258 ASN A O 1
ATOM 2141 N N . PRO A 1 259 ? 33.873 -6.321 10.929 1.00 93.44 259 PRO A N 1
ATOM 2142 C CA . PRO A 1 259 ? 33.788 -4.916 10.541 1.00 93.44 259 PRO A CA 1
ATOM 2143 C C . PRO A 1 259 ? 35.015 -4.482 9.722 1.00 93.44 259 PRO A C 1
ATOM 2145 O O . PRO A 1 259 ? 36.136 -4.476 10.226 1.00 93.44 259 PRO A O 1
ATOM 2148 N N . GLY A 1 260 ? 34.799 -4.163 8.442 1.00 90.62 260 GLY A N 1
ATOM 2149 C CA . GLY A 1 260 ? 35.844 -3.724 7.509 1.00 90.62 260 GLY A CA 1
ATOM 2150 C C . GLY A 1 260 ? 36.632 -4.829 6.792 1.00 90.62 260 GLY A C 1
ATOM 2151 O O . GLY A 1 260 ? 37.479 -4.500 5.965 1.00 90.62 260 GLY A O 1
ATOM 2152 N N . VAL A 1 261 ? 36.366 -6.114 7.053 1.00 95.81 261 VAL A N 1
ATOM 2153 C CA . VAL A 1 261 ? 37.034 -7.237 6.371 1.00 95.81 261 VAL A CA 1
ATOM 2154 C C . VAL A 1 261 ? 36.052 -7.947 5.447 1.00 95.81 261 VAL A C 1
ATOM 2156 O O . VAL A 1 261 ? 35.176 -8.688 5.901 1.00 95.81 261 VAL A O 1
ATOM 2159 N N . TRP A 1 262 ? 36.237 -7.740 4.145 1.00 96.81 262 TRP A N 1
ATOM 2160 C CA . TRP A 1 262 ? 35.498 -8.418 3.084 1.00 96.81 262 TRP A CA 1
ATOM 2161 C C . TRP A 1 262 ? 36.204 -9.713 2.690 1.00 96.81 262 TRP A C 1
ATOM 2163 O O . TRP A 1 262 ? 37.400 -9.721 2.405 1.00 96.81 262 TRP A O 1
ATOM 2173 N N . VAL A 1 263 ? 35.456 -10.811 2.675 1.00 96.06 263 VAL A N 1
ATOM 2174 C CA . VAL A 1 263 ? 35.927 -12.133 2.259 1.00 96.06 263 VAL A CA 1
ATOM 2175 C C . VAL A 1 263 ? 35.165 -12.525 1.004 1.00 96.06 263 VAL A C 1
ATOM 2177 O O . VAL A 1 263 ? 33.937 -12.498 0.995 1.00 96.06 263 VAL A O 1
ATOM 2180 N N . LEU A 1 264 ? 35.887 -12.857 -0.063 1.00 95.50 264 LEU A N 1
ATOM 2181 C CA . LEU A 1 264 ? 35.285 -13.323 -1.310 1.00 95.50 264 LEU A CA 1
ATOM 2182 C C . LEU A 1 264 ? 34.591 -14.671 -1.093 1.00 95.50 264 LEU A C 1
ATOM 2184 O O . LEU A 1 264 ? 35.138 -15.550 -0.425 1.00 95.50 264 LEU A O 1
ATOM 2188 N N . PHE A 1 265 ? 33.406 -14.824 -1.682 1.00 94.44 265 PHE A N 1
ATOM 2189 C CA . PHE A 1 265 ? 32.809 -16.144 -1.866 1.00 94.44 265 PHE A CA 1
ATOM 2190 C C . PHE A 1 265 ? 33.696 -16.984 -2.796 1.00 94.44 265 PHE A C 1
ATOM 2192 O O . PHE A 1 265 ? 34.471 -16.441 -3.590 1.00 94.44 265 PHE A O 1
ATOM 2199 N N . ASP A 1 266 ? 33.601 -18.308 -2.701 1.00 91.44 266 ASP A N 1
ATOM 2200 C CA . ASP A 1 266 ? 34.285 -19.172 -3.657 1.00 91.44 266 ASP A CA 1
ATOM 2201 C C . ASP A 1 266 ? 33.626 -19.093 -5.050 1.00 91.44 266 ASP A C 1
ATOM 2203 O O . ASP A 1 266 ? 32.536 -18.546 -5.228 1.00 91.44 266 ASP A O 1
ATOM 2207 N N . GLU A 1 267 ? 34.315 -19.578 -6.083 1.00 84.94 267 GLU A N 1
ATOM 2208 C CA . GLU A 1 267 ? 33.838 -19.453 -7.466 1.00 84.94 267 GLU A CA 1
ATOM 2209 C C . GLU A 1 267 ? 32.459 -20.121 -7.706 1.00 84.94 267 GLU A C 1
ATOM 2211 O O . GLU A 1 267 ? 31.605 -19.492 -8.347 1.00 84.94 267 GLU A O 1
ATOM 2216 N N . PRO A 1 268 ? 32.177 -21.337 -7.188 1.00 85.69 268 PRO A N 1
ATOM 2217 C CA . PRO A 1 268 ? 30.839 -21.930 -7.257 1.00 85.69 268 PRO A CA 1
ATOM 2218 C C . PRO A 1 268 ? 29.745 -21.083 -6.593 1.00 85.69 268 PRO A C 1
ATOM 2220 O O . PRO A 1 268 ? 28.666 -20.914 -7.170 1.00 85.69 268 PRO A O 1
ATOM 2223 N N . ASP A 1 269 ? 30.011 -20.527 -5.413 1.00 92.25 269 ASP A N 1
ATOM 2224 C CA . ASP A 1 269 ? 29.054 -19.710 -4.671 1.00 92.25 269 ASP A CA 1
ATOM 2225 C C . ASP A 1 269 ? 28.805 -18.374 -5.372 1.00 92.25 269 ASP A C 1
ATOM 2227 O O . ASP A 1 269 ? 27.649 -17.989 -5.566 1.00 92.25 269 ASP A O 1
ATOM 2231 N N . ILE A 1 270 ? 29.863 -17.712 -5.861 1.00 92.44 270 ILE A N 1
ATOM 2232 C CA . ILE A 1 270 ? 29.764 -16.511 -6.708 1.00 92.44 270 ILE A CA 1
ATOM 2233 C C . ILE A 1 270 ? 28.840 -16.786 -7.896 1.00 92.44 270 ILE A C 1
ATOM 2235 O O . ILE A 1 270 ? 27.945 -15.987 -8.185 1.00 92.44 270 ILE A O 1
ATOM 2239 N N . PHE A 1 271 ? 29.020 -17.922 -8.577 1.00 87.25 271 PHE A N 1
ATOM 2240 C CA . PHE A 1 271 ? 28.183 -18.291 -9.715 1.00 87.25 271 PHE A CA 1
ATOM 2241 C C . PHE A 1 271 ? 26.713 -18.472 -9.315 1.00 87.25 271 PHE A C 1
ATOM 2243 O O . PHE A 1 271 ? 25.820 -17.981 -10.012 1.00 87.25 271 PHE A O 1
ATOM 2250 N N . ASN A 1 272 ? 26.445 -19.146 -8.196 1.00 90.12 272 ASN A N 1
ATOM 2251 C CA . ASN A 1 272 ? 25.089 -19.375 -7.701 1.00 90.12 272 ASN A CA 1
ATOM 2252 C C . ASN A 1 272 ? 24.388 -18.063 -7.317 1.00 90.12 272 ASN A C 1
ATOM 2254 O O . ASN A 1 272 ? 23.251 -17.828 -7.743 1.00 90.12 272 ASN A O 1
ATOM 2258 N N . ILE A 1 273 ? 25.075 -17.196 -6.568 1.00 93.44 273 ILE A N 1
ATOM 2259 C CA . ILE A 1 273 ? 24.566 -15.886 -6.148 1.00 93.44 273 ILE A CA 1
ATOM 2260 C C . ILE A 1 273 ? 24.297 -15.009 -7.377 1.00 93.44 273 ILE A C 1
ATOM 2262 O O . ILE A 1 273 ? 23.196 -14.476 -7.525 1.00 93.44 273 ILE A O 1
ATOM 2266 N N . GLU A 1 274 ? 25.245 -14.922 -8.313 1.00 94.12 274 GLU A N 1
ATOM 2267 C CA . GLU A 1 274 ? 25.084 -14.121 -9.529 1.00 94.12 274 GLU A CA 1
ATOM 2268 C C . GLU A 1 274 ? 23.933 -14.640 -10.404 1.00 94.12 274 GLU A C 1
ATOM 2270 O O . GLU A 1 274 ? 23.145 -13.858 -10.935 1.00 94.12 274 GLU A O 1
ATOM 2275 N N . GLN A 1 275 ? 23.768 -15.960 -10.530 1.00 87.00 275 GLN A N 1
ATOM 2276 C CA . GLN A 1 275 ? 22.638 -16.547 -11.254 1.00 87.00 275 GLN A CA 1
ATOM 2277 C C . GLN A 1 275 ? 21.288 -16.200 -10.618 1.00 87.00 275 GLN A C 1
ATOM 2279 O O . GLN A 1 275 ? 20.316 -15.981 -11.347 1.00 87.00 275 GLN A O 1
ATOM 2284 N N . ALA A 1 276 ? 21.199 -16.177 -9.286 1.00 92.88 276 ALA A N 1
ATOM 2285 C CA . ALA A 1 276 ? 19.989 -15.763 -8.581 1.00 92.88 276 ALA A CA 1
ATOM 2286 C C . ALA A 1 276 ? 19.704 -14.268 -8.774 1.00 92.88 276 ALA A C 1
ATOM 2288 O O . ALA A 1 276 ? 18.568 -13.910 -9.096 1.00 92.88 276 ALA A O 1
ATOM 2289 N N . TRP A 1 277 ? 20.742 -13.433 -8.681 1.00 92.94 277 TRP A N 1
ATOM 2290 C CA . TRP A 1 277 ? 20.679 -11.991 -8.911 1.00 92.94 277 TRP A CA 1
ATOM 2291 C C . TRP A 1 277 ? 20.187 -11.650 -10.322 1.00 92.94 277 TRP A C 1
ATOM 2293 O O . TRP A 1 277 ? 19.190 -10.951 -10.488 1.00 92.94 277 TRP A O 1
ATOM 2303 N N . VAL A 1 278 ? 20.811 -12.223 -11.356 1.00 86.19 278 VAL A N 1
ATOM 2304 C CA . VAL A 1 278 ? 20.437 -11.996 -12.765 1.00 86.19 278 VAL A CA 1
ATOM 2305 C C . VAL A 1 278 ? 19.006 -12.461 -13.064 1.00 86.19 278 VAL A C 1
ATOM 2307 O O . VAL A 1 278 ? 18.330 -11.886 -13.915 1.00 86.19 278 VAL A O 1
ATOM 2310 N N . LYS A 1 279 ? 18.512 -13.485 -12.356 1.00 89.00 279 LYS A N 1
ATOM 2311 C CA . LYS A 1 279 ? 17.127 -13.978 -12.472 1.00 89.00 279 LYS A CA 1
ATOM 2312 C C . LYS A 1 279 ? 16.127 -13.207 -11.608 1.00 89.00 279 LYS A C 1
ATOM 2314 O O . LYS A 1 279 ? 14.966 -13.610 -11.555 1.00 89.00 279 LYS A O 1
ATOM 2319 N N . ASN A 1 280 ? 16.558 -12.134 -10.946 1.00 91.50 280 ASN A N 1
ATOM 2320 C CA . ASN A 1 280 ? 15.736 -11.302 -10.075 1.00 91.50 280 ASN A CA 1
ATOM 2321 C C . ASN A 1 280 ? 15.043 -12.105 -8.954 1.00 91.50 280 ASN A C 1
ATOM 2323 O O . ASN A 1 280 ? 13.877 -11.873 -8.625 1.00 91.50 280 ASN A O 1
ATOM 2327 N N . ARG A 1 281 ? 15.740 -13.109 -8.400 1.00 94.62 281 ARG A N 1
ATOM 2328 C CA . ARG A 1 281 ? 15.274 -13.824 -7.205 1.00 94.62 281 ARG A CA 1
ATOM 2329 C C . ARG A 1 281 ? 15.469 -12.941 -5.977 1.00 94.62 281 ARG A C 1
ATOM 2331 O O . ARG A 1 281 ? 16.428 -12.180 -5.913 1.00 94.62 281 ARG A O 1
ATOM 2338 N N . LYS A 1 282 ? 14.564 -13.057 -5.003 1.00 96.38 282 LYS A N 1
ATOM 2339 C CA . LYS A 1 282 ? 14.674 -12.323 -3.732 1.00 96.38 282 LYS A CA 1
ATOM 2340 C C . LYS A 1 282 ? 15.736 -12.932 -2.822 1.00 96.38 282 LYS A C 1
ATOM 2342 O O . LYS A 1 282 ? 16.426 -12.203 -2.123 1.00 96.38 282 LYS A O 1
ATOM 2347 N N . ASP A 1 283 ? 15.880 -14.251 -2.878 1.00 97.00 283 ASP A N 1
ATOM 2348 C CA . ASP A 1 283 ? 16.799 -15.015 -2.054 1.00 97.00 283 ASP A CA 1
ATOM 2349 C C . ASP A 1 283 ? 17.412 -16.212 -2.806 1.00 97.00 283 ASP A C 1
ATOM 2351 O O . ASP A 1 283 ? 16.978 -16.615 -3.896 1.00 97.00 283 ASP A O 1
ATOM 2355 N N . ILE A 1 284 ? 18.475 -16.763 -2.224 1.00 97.69 284 ILE A N 1
ATOM 2356 C CA . ILE A 1 284 ? 19.061 -18.049 -2.604 1.00 97.69 284 ILE A CA 1
ATOM 2357 C C . ILE A 1 284 ? 19.666 -18.727 -1.373 1.00 97.69 284 ILE A C 1
ATOM 2359 O O . ILE A 1 284 ? 20.302 -18.067 -0.556 1.00 97.69 284 ILE A O 1
ATOM 2363 N N . SER A 1 285 ? 19.513 -20.050 -1.278 1.00 96.44 285 SER A N 1
ATOM 2364 C CA . SER A 1 285 ? 20.191 -20.875 -0.276 1.00 96.44 285 SER A CA 1
ATOM 2365 C C . SER A 1 285 ? 21.072 -21.928 -0.943 1.00 96.44 285 SER A C 1
ATOM 2367 O O . SER A 1 285 ? 20.651 -22.574 -1.906 1.00 96.44 285 SER A O 1
ATOM 2369 N N . PHE A 1 286 ? 22.279 -22.115 -0.421 1.00 94.69 286 PHE A N 1
ATOM 2370 C CA . PHE A 1 286 ? 23.227 -23.149 -0.842 1.00 94.69 286 PHE A CA 1
ATOM 2371 C C . PHE A 1 286 ? 24.051 -23.633 0.362 1.00 94.69 286 PHE A C 1
ATOM 2373 O O . PHE A 1 286 ? 24.016 -23.032 1.435 1.00 94.69 286 PHE A O 1
ATOM 2380 N N . VAL A 1 287 ? 24.728 -24.774 0.222 1.00 92.19 287 VAL A N 1
ATOM 2381 C CA . VAL A 1 287 ? 25.494 -25.407 1.309 1.00 92.19 287 VAL A CA 1
ATOM 2382 C C . VAL A 1 287 ? 26.980 -25.197 1.059 1.00 92.19 287 VAL A C 1
ATOM 2384 O O . VAL A 1 287 ? 27.478 -25.588 0.007 1.00 92.19 287 VAL A O 1
ATOM 2387 N N . THR A 1 288 ? 27.675 -24.629 2.041 1.00 90.69 288 THR A N 1
ATOM 2388 C CA . THR A 1 288 ? 29.128 -24.440 2.044 1.00 90.69 288 THR A CA 1
ATOM 2389 C C . THR A 1 288 ? 29.774 -25.283 3.143 1.00 90.69 288 THR A C 1
ATOM 2391 O O . THR A 1 288 ? 29.095 -25.928 3.947 1.00 90.69 288 THR A O 1
ATOM 2394 N N . ILE A 1 289 ? 31.107 -25.263 3.208 1.00 86.31 289 ILE A N 1
ATOM 2395 C CA . ILE A 1 289 ? 31.871 -25.904 4.290 1.00 86.31 289 ILE A CA 1
ATOM 2396 C C . ILE A 1 289 ? 31.559 -25.327 5.684 1.00 86.31 289 ILE A C 1
ATOM 2398 O O . ILE A 1 289 ? 31.747 -26.020 6.679 1.00 86.31 289 ILE A O 1
ATOM 2402 N N . GLU A 1 290 ? 31.071 -24.085 5.764 1.00 87.56 290 GLU A N 1
ATOM 2403 C CA . GLU A 1 290 ? 30.720 -23.402 7.021 1.00 87.56 290 GLU A CA 1
ATOM 2404 C C . GLU A 1 290 ? 29.241 -23.599 7.404 1.00 87.56 290 GLU A C 1
ATOM 2406 O O . GLU A 1 290 ? 28.809 -23.156 8.466 1.00 87.56 290 GLU A O 1
ATOM 2411 N N . GLY A 1 291 ? 28.454 -24.281 6.563 1.00 92.62 291 GLY A N 1
ATOM 2412 C CA . GLY A 1 291 ? 27.048 -24.586 6.809 1.00 92.62 291 GLY A CA 1
ATOM 2413 C C . GLY A 1 291 ? 26.126 -24.138 5.678 1.00 92.62 291 GLY A C 1
ATOM 2414 O O . GLY A 1 291 ? 26.541 -23.918 4.544 1.00 92.62 291 GLY A O 1
ATOM 2415 N N . THR A 1 292 ? 24.829 -24.034 5.972 1.00 96.38 292 THR A N 1
ATOM 2416 C CA . THR A 1 292 ? 23.861 -23.509 4.997 1.00 96.38 292 THR A CA 1
ATOM 2417 C C . THR A 1 292 ? 23.932 -21.989 4.976 1.00 96.38 292 THR A C 1
ATOM 2419 O O . THR A 1 292 ? 23.771 -21.337 6.007 1.00 96.38 292 THR A O 1
ATOM 2422 N N . VAL A 1 293 ? 24.146 -21.444 3.786 1.00 96.56 293 VAL A N 1
ATOM 2423 C CA . VAL A 1 293 ? 24.263 -20.018 3.503 1.00 96.56 293 VAL A CA 1
ATOM 2424 C C . VAL A 1 293 ? 22.982 -19.581 2.803 1.00 96.56 293 VAL A C 1
ATOM 2426 O O . VAL A 1 293 ? 22.574 -20.202 1.824 1.00 96.56 293 VAL A O 1
ATOM 2429 N N . THR A 1 294 ? 22.310 -18.550 3.320 1.00 97.69 294 THR A N 1
ATOM 2430 C CA . THR A 1 294 ? 21.109 -17.970 2.691 1.00 97.69 294 THR A CA 1
ATOM 2431 C C . THR A 1 294 ? 21.313 -16.488 2.431 1.00 97.69 294 THR A C 1
ATOM 2433 O O . THR A 1 294 ? 21.411 -15.714 3.378 1.00 97.69 294 THR A O 1
ATOM 2436 N N . CYS A 1 295 ? 21.351 -16.086 1.165 1.00 97.81 295 CYS A N 1
ATOM 2437 C CA . CYS A 1 295 ? 21.522 -14.695 0.754 1.00 97.81 295 CYS A CA 1
ATOM 2438 C C . CYS A 1 295 ? 20.160 -14.048 0.478 1.00 97.81 295 CYS A C 1
ATOM 2440 O O . CYS A 1 295 ? 19.423 -14.538 -0.376 1.00 97.81 295 CYS A O 1
ATOM 2442 N N . ASP A 1 296 ? 19.855 -12.938 1.151 1.00 97.81 296 ASP A N 1
ATOM 2443 C CA . ASP A 1 296 ? 18.777 -12.005 0.810 1.00 97.81 296 ASP A CA 1
ATOM 2444 C C . ASP A 1 296 ? 19.352 -10.944 -0.138 1.00 97.81 296 ASP A C 1
ATOM 2446 O O . ASP A 1 296 ? 20.111 -10.048 0.247 1.00 97.81 296 ASP A O 1
ATOM 2450 N N . LEU A 1 297 ? 19.003 -11.069 -1.415 1.00 97.19 297 LEU A N 1
ATOM 2451 C CA . LEU A 1 297 ? 19.522 -10.214 -2.476 1.00 97.19 297 LEU A CA 1
ATOM 2452 C C . LEU A 1 297 ? 18.863 -8.832 -2.480 1.00 97.19 297 LEU A C 1
ATOM 2454 O O . LEU A 1 297 ? 19.416 -7.897 -3.048 1.00 97.19 297 LEU A O 1
ATOM 2458 N N . VAL A 1 298 ? 17.708 -8.672 -1.831 1.00 95.75 298 VAL A N 1
ATOM 2459 C CA . VAL A 1 298 ? 17.041 -7.370 -1.702 1.00 95.75 298 VAL A CA 1
ATOM 2460 C C . VAL A 1 298 ? 17.731 -6.534 -0.629 1.00 95.75 298 VAL A C 1
ATOM 2462 O O . VAL A 1 298 ? 17.935 -5.335 -0.812 1.00 95.75 298 VAL A O 1
ATOM 2465 N N . LYS A 1 299 ? 18.109 -7.168 0.484 1.00 97.50 299 LYS A N 1
ATOM 2466 C CA . LYS A 1 299 ? 18.809 -6.510 1.594 1.00 97.50 299 LYS A CA 1
ATOM 2467 C C . LYS A 1 299 ? 20.318 -6.438 1.415 1.00 97.50 299 LYS A C 1
ATOM 2469 O O . LYS A 1 299 ? 20.967 -5.746 2.195 1.00 97.50 299 LYS A O 1
ATOM 2474 N N . PHE A 1 300 ? 20.866 -7.141 0.423 1.00 97.50 300 PHE A N 1
ATOM 2475 C CA . PHE A 1 300 ? 22.305 -7.366 0.302 1.00 97.50 300 PHE A CA 1
ATOM 2476 C C . PHE A 1 300 ? 22.890 -7.895 1.617 1.00 97.50 300 PHE A C 1
ATOM 2478 O O . PHE A 1 300 ? 23.900 -7.406 2.128 1.00 97.50 300 PHE A O 1
ATOM 2485 N N . SER A 1 301 ? 22.245 -8.925 2.162 1.00 97.81 301 SER A N 1
ATOM 2486 C CA . SER A 1 301 ? 22.710 -9.623 3.355 1.00 97.81 301 SER A CA 1
ATOM 2487 C C . SER A 1 301 ? 22.698 -11.133 3.156 1.00 97.81 301 SER A C 1
ATOM 2489 O O . SER A 1 301 ? 22.072 -11.675 2.248 1.00 97.81 301 SER A O 1
ATOM 2491 N N . CYS A 1 302 ? 23.449 -11.831 3.992 1.00 97.69 302 CYS A N 1
ATOM 2492 C CA . CYS A 1 302 ? 23.589 -13.270 3.961 1.00 97.69 302 CYS A CA 1
ATOM 2493 C C . CYS A 1 302 ? 23.589 -13.826 5.381 1.00 97.69 302 CYS A C 1
ATOM 2495 O O . CYS A 1 302 ? 24.271 -13.303 6.256 1.00 97.69 302 CYS A O 1
ATOM 2497 N N . LYS A 1 303 ? 22.850 -14.909 5.605 1.00 97.69 303 LYS A N 1
ATOM 2498 C CA . LYS A 1 303 ? 22.735 -15.588 6.891 1.00 97.69 303 LYS A CA 1
ATOM 2499 C C . LYS A 1 303 ? 23.559 -16.877 6.884 1.00 97.69 303 LYS A C 1
ATOM 2501 O O . LYS A 1 303 ? 23.328 -17.742 6.038 1.00 97.69 303 LYS A O 1
ATOM 2506 N N . ILE A 1 304 ? 24.496 -16.999 7.825 1.00 96.75 304 ILE A N 1
ATOM 2507 C CA . ILE A 1 304 ? 25.351 -18.178 8.045 1.00 96.75 304 ILE A CA 1
ATOM 2508 C C . ILE A 1 304 ? 25.258 -18.538 9.530 1.00 96.75 304 ILE A C 1
ATOM 2510 O O . ILE A 1 304 ? 25.531 -17.689 10.372 1.00 96.75 304 ILE A O 1
ATOM 2514 N N . MET A 1 305 ? 24.848 -19.769 9.860 1.00 91.62 305 MET A N 1
ATOM 2515 C CA . MET A 1 305 ? 24.714 -20.242 11.255 1.00 91.62 305 MET A CA 1
ATOM 2516 C C . MET A 1 305 ? 23.981 -19.251 12.186 1.00 91.62 305 MET A C 1
ATOM 2518 O O . MET A 1 305 ? 24.439 -18.932 13.277 1.00 91.62 305 MET A O 1
ATOM 2522 N N . ASP A 1 306 ? 22.848 -18.729 11.725 1.00 93.69 306 ASP A N 1
ATOM 2523 C CA . ASP A 1 306 ? 22.033 -17.726 12.420 1.00 93.69 306 ASP A CA 1
ATOM 2524 C C . ASP A 1 306 ? 22.568 -16.295 12.536 1.00 93.69 306 ASP A C 1
ATOM 2526 O O . ASP A 1 306 ? 21.804 -15.400 12.904 1.00 93.69 306 ASP A O 1
ATOM 2530 N N . GLN A 1 307 ? 23.798 -16.034 12.104 1.00 96.38 307 GLN A N 1
ATOM 2531 C CA . GLN A 1 307 ? 24.357 -14.689 12.044 1.00 96.38 307 GLN A CA 1
ATOM 2532 C C . GLN A 1 307 ? 24.168 -14.068 10.653 1.00 96.38 307 GLN A C 1
ATOM 2534 O O . GLN A 1 307 ? 24.352 -14.732 9.633 1.00 96.38 307 GLN A O 1
ATOM 2539 N N . GLU A 1 308 ? 23.780 -12.791 10.610 1.00 97.50 308 GLU A N 1
ATOM 2540 C CA . GLU A 1 308 ? 23.579 -12.028 9.373 1.00 97.50 308 GLU A CA 1
ATOM 2541 C C . GLU A 1 308 ? 24.812 -11.166 9.061 1.00 97.50 308 GLU A C 1
ATOM 2543 O O . GLU A 1 308 ? 25.304 -10.425 9.914 1.00 97.50 308 GLU A O 1
ATOM 2548 N N . TYR A 1 309 ? 25.300 -11.263 7.826 1.00 97.75 309 TYR A N 1
ATOM 2549 C CA . TYR A 1 309 ? 26.474 -10.568 7.309 1.00 97.75 309 TYR A CA 1
ATOM 2550 C C . TYR A 1 309 ? 26.099 -9.769 6.057 1.00 97.75 309 TYR A C 1
ATOM 2552 O O . TYR A 1 309 ? 25.441 -10.315 5.170 1.00 97.75 309 TYR A O 1
ATOM 2560 N N . PRO A 1 310 ? 26.527 -8.505 5.925 1.00 97.88 310 PRO A N 1
ATOM 2561 C CA . PRO A 1 310 ? 26.379 -7.765 4.677 1.00 97.88 310 PRO A CA 1
ATOM 2562 C C . PRO A 1 310 ? 27.160 -8.430 3.542 1.00 97.88 310 PRO A C 1
ATOM 2564 O O . PRO A 1 310 ? 28.274 -8.919 3.752 1.00 97.88 310 PRO A O 1
ATOM 2567 N N . ILE A 1 311 ? 26.591 -8.405 2.341 1.00 97.94 311 ILE A N 1
ATOM 2568 C CA . ILE A 1 311 ? 27.256 -8.838 1.111 1.00 97.94 311 ILE A CA 1
ATOM 2569 C C . ILE A 1 311 ? 27.376 -7.672 0.135 1.00 97.94 311 ILE A C 1
ATOM 2571 O O . ILE A 1 311 ? 26.567 -6.746 0.139 1.00 97.94 311 ILE A O 1
ATOM 2575 N N . MET A 1 312 ? 28.393 -7.715 -0.715 1.00 97.19 312 MET A N 1
ATOM 2576 C CA . MET A 1 312 ? 28.631 -6.716 -1.748 1.00 97.19 312 MET A CA 1
ATOM 2577 C C . MET A 1 312 ? 28.883 -7.408 -3.081 1.00 97.19 312 MET A C 1
ATOM 2579 O O . MET A 1 312 ? 29.510 -8.465 -3.138 1.00 97.19 312 MET A O 1
ATOM 2583 N N . ARG A 1 313 ? 28.385 -6.790 -4.153 1.00 95.19 313 ARG A N 1
ATOM 2584 C CA . ARG A 1 313 ? 28.669 -7.179 -5.531 1.00 95.19 313 ARG A CA 1
ATOM 2585 C C . ARG A 1 313 ? 29.598 -6.148 -6.153 1.00 95.19 313 ARG A C 1
ATOM 2587 O O . ARG A 1 313 ? 29.172 -5.031 -6.441 1.00 95.19 313 ARG A O 1
ATOM 2594 N N . GLU A 1 314 ? 30.836 -6.537 -6.406 1.00 93.19 314 GLU A N 1
ATOM 2595 C CA . GLU A 1 314 ? 31.817 -5.709 -7.097 1.00 93.19 314 GLU A CA 1
ATOM 2596 C C . GLU A 1 314 ? 31.930 -6.147 -8.554 1.00 93.19 314 GLU A C 1
ATOM 2598 O O . GLU A 1 314 ? 31.986 -7.332 -8.881 1.00 93.19 314 GLU A O 1
ATOM 2603 N N . VAL A 1 315 ? 31.949 -5.174 -9.458 1.00 85.31 315 VAL A N 1
ATOM 2604 C CA . VAL A 1 315 ? 32.261 -5.405 -10.866 1.00 85.31 315 VAL A CA 1
ATOM 2605 C C . VAL A 1 315 ? 33.569 -4.693 -11.135 1.00 85.31 315 VAL A C 1
ATOM 2607 O O . VAL A 1 315 ? 33.597 -3.469 -11.243 1.00 85.31 315 VAL A O 1
ATOM 2610 N N . PHE A 1 316 ? 34.650 -5.459 -11.223 1.00 73.94 316 PHE A N 1
ATOM 2611 C CA . PHE A 1 316 ? 35.936 -4.916 -11.635 1.00 73.94 316 PHE A CA 1
ATOM 2612 C C . PHE A 1 316 ? 35.883 -4.602 -13.135 1.00 73.94 316 PHE A C 1
ATOM 2614 O O . PHE A 1 316 ? 35.440 -5.434 -13.929 1.00 73.94 316 PHE A O 1
ATOM 2621 N N . ASN A 1 317 ? 36.276 -3.381 -13.499 1.00 57.81 317 ASN A N 1
ATOM 2622 C CA . ASN A 1 317 ? 36.489 -2.960 -14.886 1.00 57.81 317 ASN A CA 1
ATOM 2623 C C . ASN A 1 317 ? 37.949 -3.167 -15.284 1.00 57.81 317 ASN A C 1
ATOM 2625 O O . ASN A 1 317 ? 38.817 -3.073 -14.387 1.00 57.81 317 ASN A O 1
#

InterPro domains:
  IPR001841 Zinc finger, RING-type [PF14634] (11-54)
  IPR001841 Zinc finger, RING-type [PS50089] (12-54)
  IPR001841 Zinc finger, RING-type [SM00184] (12-53)
  IPR004170 WWE domain [PF02825] (183-243)
  IPR004170 WWE domain [PS50918] (170-243)
  IPR013083 Zinc finger, RING/FYVE/PHD-type [G3DSA:3.30.40.10] (1-89)
  IPR037197 WWE domain superfamily [G3DSA:3.30.720.50] (172-249)
  IPR037197 WWE domain superfamily [SSF117839] (175-245)
  IPR051435 RING finger E3 ubiquitin-protein ligases [PTHR22791] (7-141)

Sequence (317 aa):
MDANQSEFSPDCKICFEVYSRDRMPITLRCGHTICVVCKDMLKQGSMLKCPIDKQKSDISSIKPAYDMMTLIEDNARAMQQMREKLQKEMEESMAKLRIQEEQKKLEEIEEIKRQEEAKLKAQLAESQKTEREKLKSHFEAYTDKHFKNLEAKMRSGKIVIDGWNPPPQQRRENFERGGNRIYWAWQGDDGKFREFSAQHTAMIESAYKSNFDKTRLTKSNFEVDFIRWKEIENNWKERSIKRVNTKVGQPQWSLMKNPGVWVLFDEPDIFNIEQAWVKNRKDISFVTIEGTVTCDLVKFSCKIMDQEYPIMREVFN

Radius of gyration: 50.04 Å; chains: 1; bounding box: 102×56×134 Å

pLDDT: mean 89.94, std 13.13, range [38.16, 98.62]

Foldseek 3Di:
DDPVPPPPQCAFPPPRHHQDPQQFWKAFPVRDIGTPVVQVVQDDPQWGADPPPRDIGGPVPIDTPVVSVVVVVVVVVVVVVVVVVVVVVVVVVVVVVVVVVVVVVVVVVVVVVVVVVVVVVVVVVVVVVVVVVVVVVVVVVVVVVVVVVVVVCVVVVVDDPDDDDDDDPPPPPPPDDPQWDKWKWWQDPVRDTDTDPPVVRVQVVVCVVVVHQKDADPPQQWIQGPVQQWIQHPVRDIIHMDIDTGNWAQWWKWWPPDVPDTDTDDPVVSVQVVVCVVVVHQKDWDADPQGIKIARPVQQWIAGPNDIIHMDIDTDD